Protein AF-A0AB37XTT0-F1 (afdb_monomer_lite)

Secondary structure (DSSP, 8-state):
-HHHHHHHHHHHHHTHHHHHHHHHHHHHHHHHHTTTHHHHHHTT--HHHHHHHHHHHHHHHHHHHHHHHHHHHHHHHT--TTHHHHHHHHHHHHHHHHHHHHHHHHH-SSHHHHHHHHHHHHHHHHHHHHH-HHHHTTTSTTSTTSHHHHHHHHHHTTS-SS--HHHHHHHHHHHHHHHHHHHHHHHHHHHHHHHHH-

Structure (mmCIF, N/CA/C/O backbone):
data_AF-A0AB37XTT0-F1
#
_entry.id   AF-A0AB37XTT0-F1
#
loop_
_atom_site.group_PDB
_atom_site.id
_atom_site.type_symbol
_atom_site.label_atom_id
_atom_site.label_alt_id
_atom_site.label_comp_id
_atom_site.label_asym_id
_atom_site.label_entity_id
_atom_site.label_seq_id
_atom_site.pdbx_PDB_ins_code
_atom_site.Cartn_x
_atom_site.Cartn_y
_atom_site.Cartn_z
_atom_site.occupancy
_atom_site.B_iso_or_equiv
_atom_site.auth_seq_id
_atom_site.auth_comp_id
_atom_site.auth_asym_id
_atom_site.auth_atom_id
_atom_site.pdbx_PDB_model_num
ATOM 1 N N . TYR A 1 1 ? 7.533 0.451 -24.823 1.00 79.88 1 TYR A N 1
ATOM 2 C CA . TYR A 1 1 ? 7.231 -0.488 -23.730 1.00 79.88 1 TYR A CA 1
ATOM 3 C C . TYR A 1 1 ? 7.756 0.021 -22.387 1.00 79.88 1 TYR A C 1
ATOM 5 O O . TYR A 1 1 ? 6.959 0.518 -21.601 1.00 79.88 1 TYR A O 1
ATOM 13 N N . SER A 1 2 ? 9.074 0.033 -22.152 1.00 82.94 2 SER A N 1
ATOM 14 C CA . SER A 1 2 ? 9.676 0.417 -20.860 1.00 82.94 2 SER A CA 1
ATOM 15 C C . SER A 1 2 ? 9.345 1.830 -20.374 1.00 82.94 2 SER A C 1
ATOM 17 O O . SER A 1 2 ? 8.886 1.992 -19.248 1.00 82.94 2 SER A O 1
ATOM 19 N N . GLN A 1 3 ? 9.490 2.851 -21.228 1.00 85.62 3 GLN A N 1
ATOM 20 C CA . GLN A 1 3 ? 9.177 4.242 -20.855 1.00 85.62 3 GLN A CA 1
ATOM 21 C C . GLN A 1 3 ? 7.699 4.446 -20.490 1.00 85.62 3 GLN A C 1
ATOM 23 O O . GLN A 1 3 ? 7.387 5.205 -19.577 1.00 85.62 3 GLN A O 1
ATOM 28 N N . PHE A 1 4 ? 6.790 3.741 -21.172 1.00 88.00 4 PHE A N 1
ATOM 29 C CA . PHE A 1 4 ? 5.358 3.805 -20.883 1.00 88.00 4 PHE A CA 1
ATOM 30 C C . PHE A 1 4 ? 5.050 3.240 -19.490 1.00 88.00 4 PHE A C 1
ATOM 32 O O . PHE A 1 4 ? 4.355 3.878 -18.698 1.00 88.00 4 PHE A O 1
ATOM 39 N N . PHE A 1 5 ? 5.601 2.066 -19.166 1.00 88.56 5 PHE A N 1
ATOM 40 C CA . PHE A 1 5 ? 5.420 1.460 -17.849 1.00 88.56 5 PHE A CA 1
ATOM 41 C C . PHE A 1 5 ? 6.097 2.252 -16.741 1.00 88.56 5 PHE A C 1
ATOM 43 O O . PHE A 1 5 ? 5.511 2.390 -15.672 1.00 88.56 5 PHE A O 1
ATOM 50 N N . PHE A 1 6 ? 7.275 2.818 -16.999 1.00 87.81 6 PHE A N 1
ATOM 51 C CA . PHE A 1 6 ? 7.942 3.675 -16.029 1.00 87.81 6 PHE A CA 1
ATOM 52 C C . PHE A 1 6 ? 7.116 4.929 -15.734 1.00 87.81 6 PHE A C 1
ATOM 54 O O . PHE A 1 6 ? 6.829 5.195 -14.575 1.00 87.81 6 PHE A O 1
ATOM 61 N N . SER A 1 7 ? 6.625 5.627 -16.764 1.00 89.38 7 SER A N 1
ATOM 62 C CA . SER A 1 7 ? 5.742 6.788 -16.587 1.00 89.38 7 SER A CA 1
ATOM 63 C C . SER A 1 7 ? 4.450 6.428 -15.844 1.00 89.38 7 SER A C 1
ATOM 65 O O . SER A 1 7 ? 4.049 7.131 -14.917 1.00 89.38 7 SER A O 1
ATOM 67 N N . SER A 1 8 ? 3.831 5.296 -16.189 1.00 90.06 8 SER A N 1
ATOM 68 C CA . SER A 1 8 ? 2.633 4.799 -15.499 1.00 90.06 8 SER A CA 1
ATOM 69 C C . SER A 1 8 ? 2.917 4.470 -14.031 1.00 90.06 8 SER A C 1
ATOM 71 O O . SER A 1 8 ? 2.105 4.770 -13.157 1.00 90.06 8 SER A O 1
ATOM 73 N N . TYR A 1 9 ? 4.083 3.888 -13.749 1.00 89.31 9 TYR A N 1
ATOM 74 C CA . TYR A 1 9 ? 4.540 3.592 -12.398 1.00 89.31 9 TYR A CA 1
ATOM 75 C C . TYR A 1 9 ? 4.780 4.875 -11.595 1.00 89.31 9 TYR A C 1
ATOM 77 O O . TYR A 1 9 ? 4.308 4.963 -10.467 1.00 89.31 9 TYR A O 1
ATOM 85 N N . THR A 1 10 ? 5.396 5.906 -12.183 1.00 90.00 10 THR A N 1
ATOM 86 C CA . THR A 1 10 ? 5.551 7.232 -11.558 1.00 90.00 10 THR A CA 1
ATOM 87 C C . THR A 1 10 ? 4.209 7.837 -11.163 1.00 90.00 10 THR A C 1
ATOM 89 O O . THR A 1 10 ? 4.043 8.313 -10.042 1.00 90.00 10 THR A O 1
ATOM 92 N N . VAL A 1 11 ? 3.225 7.804 -12.068 1.00 90.12 11 VAL A N 1
ATOM 93 C CA . VAL A 1 11 ? 1.880 8.322 -11.780 1.00 90.12 11 VAL A CA 1
ATOM 94 C C . VAL A 1 11 ? 1.232 7.520 -10.656 1.00 90.12 11 VAL A C 1
ATOM 96 O O . VAL A 1 11 ? 0.644 8.108 -9.747 1.00 90.12 11 VAL A O 1
ATOM 99 N N . ALA A 1 12 ? 1.369 6.193 -10.678 1.00 89.12 12 ALA A N 1
ATOM 100 C CA . ALA A 1 12 ? 0.824 5.331 -9.642 1.00 89.12 12 ALA A CA 1
ATOM 101 C C . ALA A 1 12 ? 1.459 5.580 -8.271 1.00 89.12 12 ALA A C 1
ATOM 103 O O . ALA A 1 12 ? 0.715 5.619 -7.299 1.00 89.12 12 ALA A O 1
ATOM 104 N N . THR A 1 13 ? 2.776 5.788 -8.178 1.00 89.38 13 THR A N 1
ATOM 105 C CA . THR A 1 13 ? 3.463 5.998 -6.893 1.00 89.38 13 THR A CA 1
ATOM 106 C C . THR A 1 13 ? 3.279 7.405 -6.328 1.00 89.38 13 THR A C 1
ATOM 108 O O . THR A 1 13 ? 3.177 7.557 -5.111 1.00 89.38 13 THR A O 1
ATOM 111 N N . GLN A 1 14 ? 3.197 8.426 -7.186 1.00 85.50 14 GLN A N 1
ATOM 112 C CA . GLN A 1 14 ? 3.086 9.824 -6.759 1.00 85.50 14 GLN A CA 1
ATOM 113 C C . GLN A 1 14 ? 1.629 10.270 -6.599 1.00 85.50 14 GLN A C 1
ATOM 115 O O . GLN A 1 14 ? 1.216 10.687 -5.521 1.00 85.50 14 GLN A O 1
ATOM 120 N N . LEU A 1 15 ? 0.828 10.179 -7.664 1.00 84.25 15 LEU A N 1
ATOM 121 C CA . LEU A 1 15 ? -0.557 10.668 -7.675 1.00 84.25 15 LEU A CA 1
ATOM 122 C C . LEU A 1 15 ? -1.567 9.587 -7.293 1.00 84.25 15 LEU A C 1
ATOM 124 O O . LEU A 1 15 ? -2.654 9.903 -6.800 1.00 84.25 15 LEU A O 1
ATOM 128 N N . GLY A 1 16 ? -1.215 8.315 -7.490 1.00 85.62 16 GLY A N 1
ATOM 129 C CA . GLY A 1 16 ? -2.090 7.192 -7.180 1.00 85.62 16 GLY A CA 1
ATOM 130 C C . GLY A 1 16 ? -2.527 7.188 -5.719 1.00 85.62 16 GLY A C 1
ATOM 131 O O . GLY A 1 16 ? -3.705 6.953 -5.460 1.00 85.62 16 GLY A O 1
ATOM 132 N N . PHE A 1 17 ? -1.650 7.551 -4.774 1.00 87.94 17 PHE A N 1
ATOM 133 C CA . PHE A 1 17 ? -2.023 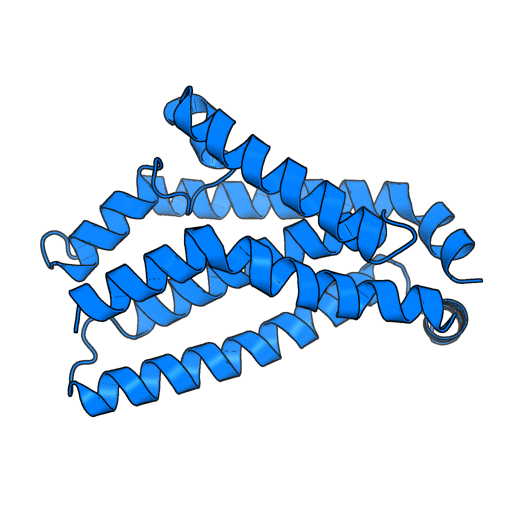7.629 -3.357 1.00 87.94 17 PHE A CA 1
ATOM 134 C C . PHE A 1 17 ? -3.259 8.515 -3.143 1.00 87.94 17 PHE A C 1
ATOM 136 O O . PHE A 1 17 ? -4.200 8.101 -2.470 1.00 87.94 17 PHE A O 1
ATOM 143 N N . LEU A 1 18 ? -3.302 9.706 -3.751 1.00 87.31 18 LEU A N 1
ATOM 144 C CA . LEU A 1 18 ? -4.421 10.639 -3.598 1.00 87.31 18 LEU A CA 1
ATOM 145 C C . LEU A 1 18 ? -5.722 10.065 -4.170 1.00 87.31 18 LEU A C 1
ATOM 147 O O . LEU A 1 18 ? -6.740 10.055 -3.477 1.00 87.31 18 LEU A O 1
ATOM 151 N N . LEU A 1 19 ? -5.688 9.537 -5.396 1.00 87.88 19 LEU A N 1
ATOM 152 C CA . LEU A 1 19 ? -6.875 8.982 -6.056 1.00 87.88 19 LEU A CA 1
ATOM 153 C C . LEU A 1 19 ? -7.418 7.754 -5.315 1.00 87.88 19 LEU A C 1
ATOM 155 O O . LEU A 1 19 ? -8.610 7.681 -5.011 1.00 87.88 19 LEU A O 1
ATOM 159 N N . PHE A 1 20 ? -6.540 6.813 -4.968 1.00 89.94 20 PHE A N 1
ATOM 160 C CA . PHE A 1 20 ? -6.932 5.607 -4.246 1.00 89.94 20 PHE A CA 1
ATOM 161 C C . PHE A 1 20 ? -7.350 5.912 -2.809 1.00 89.94 20 PHE A C 1
ATOM 163 O O . PHE A 1 20 ? -8.255 5.249 -2.301 1.00 89.94 20 PHE A O 1
ATOM 170 N N . SER A 1 21 ? -6.780 6.940 -2.167 1.00 90.50 21 SER A N 1
ATOM 171 C CA . SER A 1 21 ? -7.178 7.314 -0.809 1.00 90.50 21 SER A CA 1
ATOM 172 C C . SER A 1 21 ? -8.663 7.658 -0.711 1.00 90.50 21 SER A C 1
ATOM 174 O O . SER A 1 21 ? -9.318 7.248 0.246 1.00 90.50 21 SER A O 1
ATOM 176 N N . PHE A 1 22 ? -9.221 8.316 -1.733 1.00 91.00 22 PHE A N 1
ATOM 177 C CA . PHE A 1 22 ? -10.653 8.595 -1.815 1.00 91.00 22 PHE A CA 1
ATOM 178 C C . PHE A 1 22 ? -11.484 7.315 -1.837 1.00 91.00 22 PHE A C 1
ATOM 180 O O . PHE A 1 22 ? -12.388 7.148 -1.018 1.00 91.00 22 PHE A O 1
ATOM 187 N N . VAL A 1 23 ? -11.152 6.395 -2.744 1.00 91.69 23 VAL A N 1
ATOM 188 C CA . VAL A 1 23 ? -11.887 5.138 -2.929 1.00 91.69 23 VAL A CA 1
ATOM 189 C C . VAL A 1 23 ? -11.819 4.273 -1.669 1.00 91.69 23 VAL A C 1
ATOM 191 O O . VAL A 1 23 ? -12.851 3.804 -1.188 1.00 91.69 23 VAL A O 1
ATOM 194 N N . ILE A 1 24 ? -10.625 4.108 -1.095 1.00 93.19 24 ILE A N 1
ATOM 195 C CA . ILE A 1 24 ? -10.401 3.285 0.101 1.00 93.19 24 ILE A CA 1
ATOM 196 C C . ILE A 1 24 ? -11.138 3.880 1.307 1.00 93.19 24 ILE A C 1
ATOM 198 O O . ILE A 1 24 ? -11.865 3.163 2.001 1.00 93.19 24 ILE A O 1
ATOM 202 N N . ALA A 1 25 ? -11.003 5.191 1.534 1.00 93.06 25 ALA A N 1
ATOM 203 C CA . ALA A 1 25 ? -11.678 5.859 2.641 1.00 93.06 25 ALA A CA 1
ATOM 204 C C . ALA A 1 25 ? -13.198 5.800 2.493 1.00 93.06 25 ALA A C 1
ATOM 206 O O . ALA A 1 25 ? -13.903 5.510 3.458 1.00 93.06 25 ALA A O 1
ATOM 207 N N . TYR A 1 26 ? -13.718 6.008 1.284 1.00 91.31 26 TYR A N 1
ATOM 208 C CA . TYR A 1 26 ? -15.141 5.856 1.008 1.00 91.31 26 TYR A CA 1
ATOM 209 C C . TYR A 1 26 ? -15.631 4.438 1.327 1.00 91.31 26 TYR A C 1
ATOM 211 O O . TYR A 1 26 ? -16.632 4.281 2.026 1.00 91.31 26 TYR A O 1
ATOM 219 N N . PHE A 1 27 ? -14.912 3.408 0.874 1.00 91.00 27 PHE A N 1
ATOM 220 C CA . PHE A 1 27 ? -15.307 2.009 1.046 1.00 91.00 27 PHE A CA 1
ATOM 221 C C . PHE A 1 27 ? -15.429 1.587 2.516 1.00 91.00 27 PHE A C 1
ATOM 223 O O . PHE A 1 27 ? -16.338 0.836 2.871 1.00 91.00 27 PHE A O 1
ATOM 230 N N . ILE A 1 28 ? -14.547 2.089 3.384 1.00 89.25 28 ILE A N 1
ATOM 231 C CA . ILE A 1 28 ? -14.579 1.792 4.822 1.00 89.25 28 ILE A CA 1
ATOM 232 C C . ILE A 1 28 ? -15.559 2.716 5.545 1.00 89.25 28 ILE A C 1
ATOM 234 O O . ILE A 1 28 ? -16.420 2.245 6.288 1.00 89.25 28 ILE A O 1
ATOM 238 N N . ASN A 1 29 ? -15.466 4.032 5.337 1.00 88.88 29 ASN A N 1
ATOM 239 C CA . ASN A 1 29 ? -16.239 4.978 6.133 1.00 88.88 29 ASN A CA 1
ATOM 240 C C . ASN A 1 29 ? -17.731 5.022 5.770 1.00 88.88 29 ASN A C 1
ATOM 242 O O . ASN A 1 29 ? -18.541 5.420 6.610 1.00 88.88 29 ASN A O 1
ATOM 246 N N . LYS A 1 30 ? -18.128 4.572 4.573 1.00 86.88 30 LYS A N 1
ATOM 247 C CA . LYS A 1 30 ? -19.546 4.407 4.213 1.00 86.88 30 LYS A CA 1
ATOM 248 C C . LYS A 1 30 ? -20.274 3.436 5.149 1.00 86.88 30 LYS A C 1
ATOM 250 O O . LYS A 1 30 ? -21.443 3.650 5.454 1.00 86.88 30 LYS A O 1
ATOM 255 N N . GLU A 1 31 ? -19.581 2.421 5.666 1.00 84.44 31 GLU A N 1
ATOM 256 C CA . GLU A 1 31 ? -20.153 1.463 6.622 1.00 84.44 31 GLU A CA 1
ATOM 257 C C . GLU A 1 31 ? -20.495 2.120 7.970 1.00 84.44 31 GLU A C 1
ATOM 259 O O . GLU A 1 31 ? -21.498 1.755 8.586 1.00 84.44 31 GLU A O 1
ATOM 264 N N . TYR A 1 32 ? -19.715 3.125 8.401 1.00 81.06 32 TYR A N 1
ATOM 265 C CA . TYR A 1 32 ? -20.045 3.943 9.578 1.00 81.06 32 TYR A CA 1
ATOM 266 C C . TYR A 1 32 ? -21.309 4.768 9.330 1.00 81.06 32 TYR A C 1
ATOM 268 O O . TYR A 1 32 ? -22.219 4.762 10.153 1.00 81.06 32 TYR A O 1
ATOM 276 N N . SER A 1 33 ? -21.396 5.432 8.171 1.00 76.81 33 SER A N 1
ATOM 277 C CA . SER A 1 33 ? -22.558 6.259 7.814 1.00 76.81 33 SER A CA 1
ATOM 278 C C . SER A 1 33 ? -23.859 5.455 7.765 1.00 76.81 33 SER A C 1
ATOM 280 O O . SER A 1 33 ? -24.911 5.968 8.133 1.00 76.81 33 SER A O 1
ATOM 282 N N . ASN A 1 34 ? -23.784 4.197 7.330 1.00 82.19 34 ASN A N 1
ATOM 283 C CA . ASN A 1 34 ? -24.936 3.304 7.225 1.00 82.19 34 ASN A CA 1
ATOM 284 C C . ASN A 1 34 ? -25.241 2.536 8.524 1.00 82.19 34 ASN A C 1
ATOM 286 O O . ASN A 1 34 ? -26.202 1.775 8.555 1.00 82.19 34 ASN A O 1
ATOM 290 N N . LYS A 1 35 ? -24.436 2.706 9.586 1.00 79.81 35 LYS A N 1
ATOM 291 C CA . LYS A 1 35 ? -24.538 1.956 10.855 1.00 79.81 35 LYS A CA 1
ATOM 292 C C . LYS A 1 35 ? -24.475 0.429 10.694 1.00 79.81 35 LYS A C 1
ATOM 294 O O . LYS A 1 35 ? -24.975 -0.331 11.522 1.00 79.81 35 LYS A O 1
ATOM 299 N N . ASN A 1 36 ? -23.790 -0.042 9.654 1.00 82.31 36 ASN A N 1
ATOM 300 C CA . ASN A 1 36 ? -23.694 -1.468 9.333 1.00 82.31 36 ASN A CA 1
ATOM 301 C C . ASN A 1 36 ? -22.791 -2.248 10.304 1.00 82.31 36 ASN A C 1
ATOM 303 O O . ASN A 1 36 ? -22.777 -3.475 10.307 1.00 82.31 36 ASN A O 1
ATOM 307 N N . ILE A 1 37 ? -22.033 -1.567 11.161 1.00 81.56 37 ILE A N 1
ATOM 308 C CA . ILE A 1 37 ? -21.110 -2.207 12.113 1.00 81.56 37 ILE A CA 1
ATOM 309 C C . ILE A 1 37 ? -21.837 -3.021 13.170 1.00 81.56 37 ILE A C 1
ATOM 311 O O . ILE A 1 37 ? -21.320 -4.056 13.593 1.00 81.56 37 ILE A O 1
ATOM 315 N N . LEU A 1 38 ? -23.051 -2.615 13.548 1.00 79.62 38 LEU A N 1
ATOM 316 C CA . LEU A 1 38 ? -23.893 -3.438 14.407 1.00 79.62 38 LEU A CA 1
ATOM 317 C C . LEU A 1 38 ? -24.177 -4.796 13.748 1.00 79.62 38 LEU A C 1
ATOM 319 O O . LEU A 1 38 ? -24.062 -5.825 14.407 1.00 79.62 38 LEU A O 1
ATOM 323 N N . PHE A 1 39 ? -24.461 -4.807 12.444 1.00 82.88 39 PHE A N 1
ATOM 324 C CA . PHE A 1 39 ? -24.714 -6.031 11.686 1.00 82.88 39 PHE A CA 1
ATOM 325 C C . PHE A 1 39 ? -23.474 -6.932 11.610 1.00 82.88 39 PHE A C 1
ATOM 327 O O . PHE A 1 39 ? -23.563 -8.117 11.927 1.00 82.88 39 PHE A O 1
ATOM 334 N N . TYR A 1 40 ? -22.298 -6.375 11.297 1.00 84.31 40 TYR A N 1
ATOM 335 C CA . TYR A 1 40 ? -21.045 -7.143 11.308 1.00 84.31 40 TYR A CA 1
ATOM 336 C C . TYR A 1 40 ? -20.771 -7.759 12.689 1.00 84.31 40 TYR A C 1
ATOM 338 O O . TYR A 1 40 ? -20.423 -8.934 12.791 1.00 84.31 40 TYR A O 1
ATOM 346 N N . LYS A 1 41 ? -21.020 -7.011 13.771 1.00 83.00 41 LYS A N 1
ATOM 347 C CA . LYS A 1 41 ? -20.876 -7.531 15.136 1.00 83.00 41 LYS A CA 1
ATOM 348 C C . LYS A 1 41 ? -21.852 -8.672 15.440 1.00 83.00 41 LYS A C 1
ATOM 350 O O . LYS A 1 41 ? -21.458 -9.628 16.102 1.00 83.00 41 LYS A O 1
ATOM 355 N N . LEU A 1 42 ? -23.099 -8.588 14.971 1.00 84.12 42 LEU A N 1
ATOM 356 C CA . LEU A 1 42 ? -24.105 -9.643 15.156 1.00 84.12 42 LEU A CA 1
ATOM 357 C C . LEU A 1 42 ? -23.736 -10.940 14.422 1.00 84.12 42 LEU A C 1
ATOM 359 O O . LEU A 1 42 ? -24.035 -12.020 14.919 1.00 84.12 42 LEU A O 1
ATOM 363 N N . ILE A 1 43 ? -23.028 -10.842 13.293 1.00 87.56 43 ILE A N 1
ATOM 364 C CA . ILE A 1 43 ? -22.474 -11.993 12.555 1.00 87.56 43 ILE A CA 1
ATOM 365 C C . ILE A 1 43 ? -21.216 -12.570 13.241 1.00 87.56 43 ILE A C 1
ATOM 367 O O . ILE A 1 43 ? -20.716 -13.625 12.858 1.00 87.56 43 ILE A O 1
ATOM 371 N N . GLY A 1 44 ? -20.716 -11.919 14.295 1.00 84.69 44 GLY A N 1
ATOM 372 C CA . GLY A 1 44 ? -19.532 -12.347 15.040 1.00 84.69 44 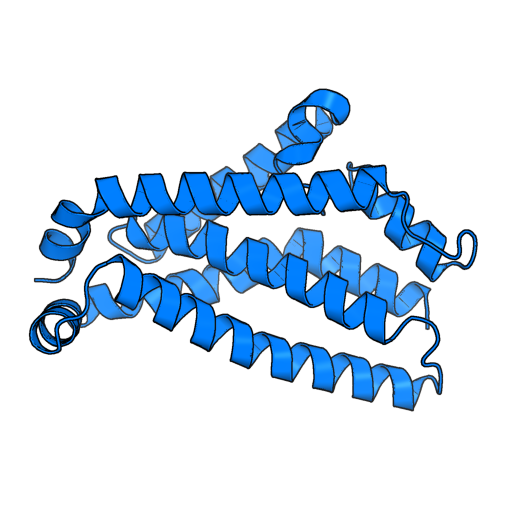GLY A CA 1
ATOM 373 C C . GLY A 1 44 ? -18.222 -11.766 14.510 1.00 84.69 44 GLY A C 1
ATOM 374 O O . GLY A 1 44 ? -17.152 -12.180 14.959 1.00 84.69 44 GLY A O 1
ATOM 375 N N . ASP A 1 45 ? -18.272 -10.794 13.591 1.00 88.44 45 ASP A N 1
ATOM 376 C CA . ASP A 1 45 ? -17.066 -10.110 13.140 1.00 88.44 45 ASP A CA 1
ATOM 377 C C . ASP A 1 45 ? -16.514 -9.180 14.228 1.00 88.44 45 ASP A C 1
ATOM 379 O O . ASP A 1 45 ? -17.227 -8.412 14.883 1.00 88.44 45 ASP A O 1
ATOM 383 N N . ASN A 1 46 ? -15.196 -9.235 14.401 1.00 88.25 46 ASN A N 1
ATOM 384 C CA . ASN A 1 46 ? -14.445 -8.299 15.220 1.00 88.25 46 ASN A CA 1
ATOM 385 C C . ASN A 1 46 ? -13.771 -7.249 14.321 1.00 88.25 46 ASN A C 1
ATOM 387 O O . ASN A 1 46 ? -13.794 -7.339 13.096 1.00 88.25 46 ASN A O 1
ATOM 391 N N . ILE A 1 47 ? -13.135 -6.247 14.931 1.00 90.00 47 ILE A N 1
ATOM 392 C CA . ILE A 1 47 ? -12.486 -5.167 14.176 1.00 90.00 47 ILE A CA 1
ATOM 393 C C . ILE A 1 47 ? -11.424 -5.682 13.182 1.00 90.00 47 ILE A C 1
ATOM 395 O O . ILE A 1 47 ? -11.254 -5.100 12.114 1.00 90.00 47 ILE A O 1
ATOM 399 N N . PHE A 1 48 ? -10.735 -6.783 13.511 1.00 91.44 48 PHE A N 1
ATOM 400 C CA . PHE A 1 48 ? -9.708 -7.382 12.658 1.00 91.44 48 PHE A CA 1
ATOM 401 C C . PHE A 1 48 ? -10.327 -8.115 11.478 1.00 91.44 48 PHE A C 1
ATOM 403 O O . PHE A 1 48 ? -9.896 -7.903 10.349 1.00 91.44 48 PHE A O 1
ATOM 410 N N . THR A 1 49 ? -11.340 -8.952 11.716 1.00 91.75 49 THR A N 1
ATOM 411 C CA . THR A 1 49 ? -12.004 -9.689 10.638 1.00 91.75 49 THR A CA 1
ATOM 412 C C . THR A 1 49 ? -12.712 -8.725 9.699 1.00 91.75 49 THR A C 1
ATOM 414 O O . THR A 1 49 ? -12.559 -8.858 8.489 1.00 91.75 49 THR A O 1
ATOM 417 N N . PHE A 1 50 ? -13.381 -7.698 10.229 1.00 92.06 50 PHE A N 1
ATOM 418 C CA . PHE A 1 50 ? -13.952 -6.616 9.430 1.00 92.06 50 PHE A CA 1
ATOM 419 C C . PHE A 1 50 ? -12.887 -5.935 8.559 1.00 92.06 50 PHE A C 1
ATOM 421 O O . PHE A 1 50 ? -13.037 -5.873 7.339 1.00 92.06 50 PHE A O 1
ATOM 428 N N . PHE A 1 51 ? -11.794 -5.464 9.168 1.00 93.81 51 PHE A N 1
ATOM 429 C CA . PHE A 1 51 ? -10.747 -4.741 8.452 1.00 93.81 51 PHE A CA 1
ATOM 430 C C . PHE A 1 51 ? -10.096 -5.598 7.361 1.00 93.81 51 PHE A C 1
ATOM 432 O O . PHE A 1 51 ? -10.070 -5.199 6.200 1.00 93.81 51 PHE A O 1
ATOM 439 N N . TYR A 1 52 ? -9.621 -6.799 7.696 1.00 94.50 52 TYR A N 1
ATOM 440 C CA . TYR A 1 52 ? -8.907 -7.639 6.736 1.00 94.50 52 TYR A CA 1
ATOM 441 C C . TYR A 1 52 ? -9.813 -8.219 5.646 1.00 94.50 52 TYR A C 1
ATOM 443 O O . TYR A 1 52 ? -9.351 -8.366 4.518 1.00 94.50 52 TYR A O 1
ATOM 451 N N . LYS A 1 53 ? -11.106 -8.464 5.913 1.00 93.88 53 LYS A N 1
ATOM 452 C CA . LYS A 1 53 ? -12.075 -8.785 4.848 1.00 93.88 53 LYS A CA 1
ATOM 453 C C . LYS A 1 53 ? -12.195 -7.630 3.854 1.00 93.88 53 LYS A C 1
ATOM 455 O O . LYS A 1 53 ? -12.162 -7.859 2.650 1.00 93.88 53 LYS A O 1
ATOM 460 N N . LYS A 1 54 ? -12.295 -6.389 4.343 1.00 93.25 54 LYS A N 1
ATOM 461 C CA . LYS A 1 54 ? -12.389 -5.195 3.489 1.00 93.25 54 LYS A CA 1
ATOM 462 C C . LYS A 1 54 ? -11.111 -4.967 2.681 1.00 93.25 54 LYS A C 1
ATOM 464 O O . LYS A 1 54 ? -11.200 -4.725 1.481 1.00 93.25 54 LYS A O 1
ATOM 469 N N . VAL A 1 55 ? -9.945 -5.107 3.314 1.00 94.69 55 VAL A N 1
ATOM 470 C CA . VAL A 1 55 ? -8.639 -5.052 2.636 1.00 94.69 55 VAL A CA 1
ATOM 471 C C . VAL A 1 55 ? -8.544 -6.118 1.549 1.00 94.69 55 VAL A C 1
ATOM 473 O O . VAL A 1 55 ? -8.157 -5.795 0.432 1.00 94.69 55 VAL A O 1
ATOM 476 N N . ALA A 1 56 ? -8.928 -7.363 1.846 1.00 95.06 56 ALA A N 1
ATOM 477 C CA . ALA A 1 56 ? -8.870 -8.456 0.883 1.00 95.06 56 ALA A CA 1
ATOM 478 C C . ALA A 1 56 ? -9.765 -8.192 -0.334 1.00 95.06 56 ALA A C 1
ATOM 480 O O . ALA A 1 56 ? -9.288 -8.311 -1.457 1.00 95.06 56 ALA A O 1
ATOM 481 N N . VAL A 1 57 ? -11.024 -7.783 -0.129 1.00 95.81 57 VAL A N 1
ATOM 482 C CA . VAL A 1 57 ? -11.952 -7.466 -1.231 1.00 95.81 57 VAL A CA 1
ATOM 483 C C . VAL A 1 57 ? -11.377 -6.375 -2.136 1.00 95.81 57 VAL A C 1
ATOM 485 O O . VAL A 1 57 ? -11.238 -6.602 -3.335 1.00 95.81 57 VAL A O 1
ATOM 488 N N . LEU A 1 58 ? -10.956 -5.241 -1.563 1.00 95.50 58 LEU A N 1
ATOM 489 C CA . LEU A 1 58 ? -10.367 -4.144 -2.338 1.00 95.50 58 LEU A CA 1
ATOM 490 C C . LEU A 1 58 ? -9.096 -4.571 -3.078 1.00 95.50 58 LEU A C 1
ATOM 492 O O . LEU A 1 58 ? -8.889 -4.195 -4.231 1.00 95.50 58 LEU A O 1
ATOM 496 N N . PHE A 1 59 ? -8.238 -5.354 -2.422 1.00 96.31 59 PHE A N 1
ATOM 497 C CA . PHE A 1 59 ? -6.993 -5.818 -3.017 1.00 96.31 59 PHE A CA 1
ATOM 498 C C . PHE A 1 59 ? -7.245 -6.771 -4.187 1.00 96.31 59 PHE A C 1
ATOM 500 O O . PHE A 1 59 ? -6.626 -6.602 -5.233 1.00 96.31 59 PHE A O 1
ATOM 507 N N . PHE A 1 60 ? -8.171 -7.725 -4.052 1.00 96.62 60 PHE A N 1
ATOM 508 C CA . PHE A 1 60 ? -8.517 -8.647 -5.135 1.00 96.62 60 PHE A CA 1
AT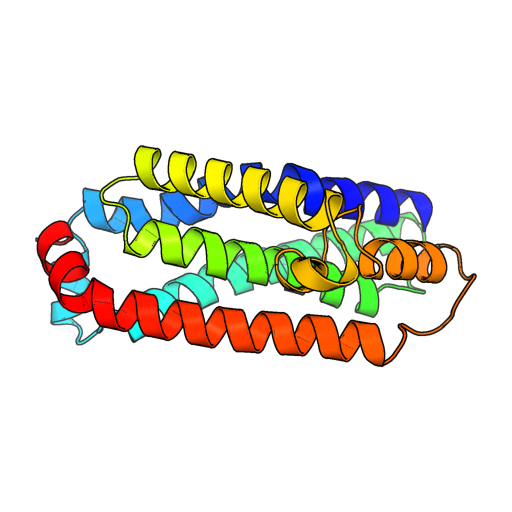OM 509 C C . PHE A 1 60 ? -9.120 -7.923 -6.339 1.00 96.62 60 PHE A C 1
ATOM 511 O O . PHE A 1 60 ? -8.710 -8.197 -7.466 1.00 96.62 60 PHE A O 1
ATOM 518 N N . GLU A 1 61 ? -10.032 -6.971 -6.122 1.00 95.19 61 GLU A N 1
ATOM 519 C CA . GLU A 1 61 ? -10.586 -6.150 -7.205 1.00 95.19 61 GLU A CA 1
ATOM 520 C C . GLU A 1 61 ? -9.477 -5.396 -7.948 1.00 95.19 61 GLU A C 1
ATOM 522 O O . GLU A 1 61 ? -9.371 -5.482 -9.173 1.00 95.19 61 GLU A O 1
ATOM 527 N N . CYS A 1 62 ? -8.588 -4.723 -7.212 1.00 95.25 62 CYS A N 1
ATOM 528 C CA . CYS A 1 62 ? -7.468 -4.003 -7.812 1.00 95.25 62 CYS A CA 1
ATOM 529 C C . CYS A 1 62 ? -6.495 -4.937 -8.541 1.00 95.25 62 CYS A C 1
ATOM 531 O O . CYS A 1 62 ? -6.017 -4.598 -9.620 1.00 95.25 62 CYS A O 1
ATOM 533 N N . LEU A 1 63 ? -6.214 -6.118 -7.987 1.00 96.00 63 LEU A N 1
ATOM 534 C CA . LEU A 1 63 ? -5.313 -7.105 -8.580 1.00 96.00 63 LEU A CA 1
ATOM 535 C C . LEU A 1 63 ? -5.835 -7.579 -9.939 1.00 96.00 63 LEU A C 1
ATOM 537 O O . LEU A 1 63 ? -5.063 -7.638 -10.895 1.00 96.00 63 LEU A O 1
ATOM 541 N N . VAL A 1 64 ? -7.138 -7.849 -10.056 1.00 96.62 64 VAL A N 1
ATOM 542 C CA . VAL A 1 64 ? -7.762 -8.211 -11.337 1.00 96.62 64 VAL A CA 1
ATOM 543 C C . VAL A 1 64 ? -7.564 -7.095 -12.365 1.00 96.62 64 VAL A C 1
ATOM 545 O O . VAL A 1 64 ? -7.112 -7.368 -13.478 1.00 96.62 64 VAL A O 1
ATOM 548 N N . PHE A 1 65 ? -7.817 -5.835 -11.997 1.00 95.06 65 PHE A N 1
ATOM 549 C CA . PHE A 1 65 ? -7.615 -4.703 -12.908 1.00 95.06 65 PHE A CA 1
ATOM 550 C C . PHE A 1 65 ? -6.147 -4.483 -13.288 1.00 95.06 65 PHE A C 1
ATOM 552 O O . PHE A 1 65 ? -5.870 -4.162 -14.445 1.00 95.06 65 PHE A O 1
ATOM 559 N N . ILE A 1 66 ? -5.207 -4.683 -12.361 1.00 95.62 66 ILE A N 1
ATOM 560 C CA . ILE A 1 66 ? -3.764 -4.605 -12.633 1.00 95.62 66 ILE A CA 1
ATOM 561 C C . ILE A 1 66 ? -3.369 -5.662 -13.666 1.00 95.62 66 ILE A C 1
ATOM 563 O O . ILE A 1 66 ? -2.752 -5.319 -14.674 1.00 95.62 66 ILE A O 1
ATOM 567 N N . ILE A 1 67 ? -3.761 -6.924 -13.457 1.00 96.19 67 ILE A N 1
ATOM 568 C CA . ILE A 1 67 ? -3.447 -8.015 -14.388 1.00 96.19 67 ILE A CA 1
ATOM 569 C C . ILE A 1 67 ? -4.036 -7.721 -15.765 1.00 96.19 67 ILE A C 1
ATOM 571 O O . ILE A 1 67 ? -3.310 -7.782 -16.756 1.00 96.19 67 ILE A O 1
ATOM 575 N N . LEU A 1 68 ? -5.319 -7.356 -15.843 1.00 96.56 68 LEU A N 1
ATOM 576 C CA . LEU A 1 68 ? -5.978 -7.057 -17.116 1.00 96.56 68 LEU A CA 1
ATOM 577 C C . LEU A 1 68 ? -5.292 -5.902 -17.852 1.00 96.56 68 LEU A C 1
ATOM 579 O O . LEU A 1 68 ? -4.979 -6.032 -19.033 1.00 96.56 68 LEU A O 1
ATOM 583 N N . SER A 1 69 ? -5.007 -4.801 -17.154 1.00 93.94 69 SER A N 1
ATOM 584 C CA . SER A 1 69 ? -4.400 -3.611 -17.760 1.00 93.94 69 SER A CA 1
ATOM 585 C C . SER A 1 69 ? -3.000 -3.907 -18.295 1.00 93.94 69 SER A C 1
ATOM 587 O O . SER A 1 69 ? -2.706 -3.595 -19.448 1.00 93.94 69 SER A O 1
ATOM 589 N N . ILE A 1 70 ? -2.153 -4.563 -17.494 1.00 94.88 70 ILE A N 1
ATOM 590 C CA . ILE A 1 70 ? -0.795 -4.936 -17.912 1.00 94.88 70 ILE A CA 1
ATOM 591 C C . ILE A 1 70 ? -0.859 -5.927 -19.079 1.00 94.88 70 ILE A C 1
ATOM 593 O O . ILE A 1 70 ? -0.129 -5.750 -20.048 1.00 94.88 70 ILE A O 1
ATOM 597 N N . THR A 1 71 ? -1.771 -6.906 -19.048 1.00 94.81 71 THR A N 1
ATOM 598 C CA . THR A 1 71 ? -1.960 -7.866 -20.153 1.00 94.81 71 THR A CA 1
ATOM 599 C C . THR A 1 71 ? -2.311 -7.154 -21.455 1.00 94.81 71 THR A C 1
ATOM 601 O O . THR A 1 71 ? -1.686 -7.413 -22.481 1.00 94.81 71 THR A O 1
ATOM 604 N N . ILE A 1 72 ? -3.274 -6.228 -21.423 1.00 94.94 72 ILE A N 1
ATOM 605 C CA . ILE A 1 72 ? -3.698 -5.463 -22.604 1.00 94.94 72 ILE A CA 1
ATOM 606 C C . ILE A 1 72 ? -2.523 -4.661 -23.172 1.00 94.94 72 ILE A C 1
ATOM 608 O O . ILE A 1 72 ? -2.263 -4.715 -24.373 1.00 94.94 72 ILE A O 1
ATOM 612 N N . ILE A 1 73 ? -1.779 -3.956 -22.318 1.00 93.44 73 ILE A N 1
ATOM 613 C CA . ILE A 1 73 ? -0.630 -3.148 -22.744 1.00 93.44 73 ILE A CA 1
ATOM 614 C C . ILE A 1 73 ? 0.480 -4.041 -23.320 1.00 93.44 73 ILE A C 1
ATOM 616 O O . ILE A 1 73 ? 1.022 -3.732 -24.381 1.00 93.44 73 ILE A O 1
ATOM 620 N N . SER A 1 74 ? 0.797 -5.166 -22.676 1.00 93.00 74 SER A N 1
ATOM 621 C CA . SER A 1 74 ? 1.797 -6.119 -23.174 1.00 93.00 74 SER A CA 1
ATOM 622 C C . SER A 1 74 ? 1.421 -6.722 -24.525 1.00 93.00 74 SER A C 1
ATOM 624 O O . SER A 1 74 ? 2.292 -6.871 -25.378 1.00 93.00 74 SER A O 1
ATOM 626 N N . ILE A 1 75 ? 0.133 -6.978 -24.776 1.00 94.56 75 ILE A N 1
ATOM 627 C CA . ILE A 1 75 ? -0.352 -7.411 -26.095 1.00 94.56 75 ILE A CA 1
ATOM 628 C C . ILE A 1 75 ? -0.161 -6.301 -27.140 1.00 94.56 75 ILE A C 1
ATOM 630 O O . ILE A 1 75 ? 0.389 -6.568 -28.206 1.00 94.56 75 ILE A O 1
ATOM 634 N N . ILE A 1 76 ? -0.559 -5.057 -26.837 1.00 94.50 76 ILE A N 1
ATOM 635 C CA . ILE A 1 76 ? -0.449 -3.913 -27.766 1.00 94.50 76 ILE A CA 1
ATOM 636 C C . ILE A 1 76 ? 1.001 -3.689 -28.210 1.00 94.50 76 ILE A C 1
ATOM 638 O O . ILE A 1 76 ? 1.259 -3.446 -29.387 1.00 94.50 76 ILE A O 1
ATOM 642 N N . TYR A 1 77 ? 1.949 -3.775 -27.277 1.00 91.81 77 TYR A N 1
ATOM 643 C CA . TYR A 1 77 ? 3.371 -3.583 -27.564 1.00 91.81 77 TYR A CA 1
ATOM 644 C C . TYR A 1 77 ? 4.102 -4.870 -27.970 1.00 91.81 77 TYR A C 1
ATOM 646 O O . TYR A 1 77 ? 5.274 -4.792 -28.327 1.00 91.81 77 TYR A O 1
ATOM 654 N N . SER A 1 78 ? 3.430 -6.028 -27.930 1.00 91.69 78 SER A N 1
ATOM 655 C CA . SER A 1 78 ? 4.013 -7.352 -28.196 1.00 91.69 78 SER A CA 1
ATOM 656 C C . SER A 1 78 ? 5.278 -7.649 -27.373 1.00 91.69 78 SER A C 1
ATOM 658 O O . SER A 1 78 ? 6.206 -8.296 -27.854 1.00 91.69 78 SER A O 1
ATOM 660 N N . ASP A 1 79 ? 5.321 -7.179 -26.125 1.00 89.25 79 ASP A N 1
ATOM 661 C CA . ASP A 1 79 ? 6.466 -7.322 -25.221 1.00 89.25 79 ASP A CA 1
ATOM 662 C C . ASP A 1 79 ? 5.979 -7.753 -23.827 1.00 89.25 79 ASP A C 1
ATOM 664 O O . ASP A 1 79 ? 5.043 -7.181 -23.267 1.00 89.25 79 ASP A O 1
ATOM 668 N N . PHE A 1 80 ? 6.608 -8.797 -23.282 1.00 90.06 80 PHE A N 1
ATOM 669 C CA . PHE A 1 80 ? 6.300 -9.400 -21.979 1.00 90.06 80 PHE A CA 1
ATOM 670 C C . PHE A 1 80 ? 7.524 -9.476 -21.054 1.00 90.06 80 PHE A C 1
ATOM 672 O O . PHE A 1 80 ? 7.445 -10.070 -19.979 1.00 90.06 80 PHE A O 1
ATOM 679 N N . SER A 1 81 ? 8.645 -8.861 -21.440 1.00 86.56 81 SER A N 1
ATOM 680 C CA . SER A 1 81 ? 9.942 -8.925 -20.745 1.00 86.56 81 SER A CA 1
ATOM 681 C C . SER A 1 81 ? 9.850 -8.684 -19.233 1.00 86.56 81 SER A C 1
ATOM 683 O O . SER A 1 81 ? 10.409 -9.443 -18.447 1.00 86.56 81 SER A O 1
ATOM 685 N N . HIS A 1 82 ? 9.076 -7.676 -18.825 1.00 87.44 82 HIS A N 1
ATOM 686 C CA . HIS A 1 82 ? 8.923 -7.254 -17.424 1.00 87.44 82 HIS A CA 1
ATOM 687 C C . HIS A 1 82 ? 7.547 -7.569 -16.817 1.00 87.44 82 HIS A C 1
ATOM 689 O O . HIS A 1 82 ? 7.187 -7.025 -15.775 1.00 87.44 82 HIS A O 1
ATOM 695 N N . TYR A 1 83 ? 6.756 -8.435 -17.456 1.00 90.88 83 TYR A N 1
ATOM 696 C CA . TYR A 1 83 ? 5.335 -8.639 -17.140 1.00 90.88 83 TYR A CA 1
ATOM 697 C C . TYR A 1 83 ? 5.070 -8.994 -15.665 1.00 90.88 83 TYR A C 1
ATOM 699 O O . TYR A 1 83 ? 4.302 -8.315 -14.982 1.00 90.88 83 TYR A O 1
ATOM 707 N N . LEU A 1 84 ? 5.750 -10.021 -15.140 1.00 91.38 84 LEU A N 1
ATOM 708 C CA . LEU A 1 84 ? 5.569 -10.463 -13.751 1.00 91.38 84 LEU A CA 1
ATOM 709 C C . LEU A 1 84 ? 6.052 -9.421 -12.737 1.00 91.38 84 LEU A C 1
ATOM 711 O O . LEU A 1 84 ? 5.398 -9.194 -11.720 1.00 91.38 84 LEU A O 1
ATOM 715 N N . LEU A 1 85 ? 7.178 -8.767 -13.028 1.00 91.00 85 LEU A N 1
ATOM 716 C CA . LEU A 1 85 ? 7.742 -7.729 -12.171 1.00 91.00 85 LEU A CA 1
ATOM 717 C C . LEU A 1 85 ? 6.787 -6.539 -12.046 1.00 91.00 85 LEU A C 1
ATOM 719 O O . LEU A 1 85 ? 6.572 -6.045 -10.941 1.00 91.00 85 LEU A O 1
ATOM 723 N N . LEU A 1 86 ? 6.164 -6.122 -13.149 1.00 92.31 86 LEU A N 1
ATOM 724 C CA . LEU A 1 86 ? 5.184 -5.039 -13.154 1.00 92.31 86 LEU A CA 1
ATOM 725 C C . LEU A 1 86 ? 3.945 -5.404 -12.329 1.00 92.31 86 LEU A C 1
ATOM 727 O O . LEU A 1 86 ? 3.537 -4.609 -11.485 1.00 92.31 86 LEU A O 1
ATOM 731 N N . ILE A 1 87 ? 3.391 -6.612 -12.490 1.00 94.81 87 ILE A N 1
ATOM 732 C CA . ILE A 1 87 ? 2.251 -7.069 -11.673 1.00 94.81 87 ILE A CA 1
ATOM 733 C C . ILE A 1 87 ? 2.594 -6.990 -10.183 1.00 94.81 87 ILE A C 1
ATOM 735 O O . ILE A 1 87 ? 1.820 -6.435 -9.402 1.00 94.81 87 ILE A O 1
ATOM 739 N N . ILE A 1 88 ? 3.768 -7.494 -9.793 1.00 93.25 88 ILE A N 1
ATOM 740 C CA . ILE A 1 88 ? 4.218 -7.471 -8.399 1.00 93.25 88 ILE A CA 1
ATOM 741 C C . ILE A 1 88 ? 4.362 -6.025 -7.911 1.00 93.25 88 ILE A C 1
ATOM 743 O O . ILE A 1 88 ? 3.765 -5.673 -6.897 1.00 93.25 88 ILE A O 1
ATOM 747 N N . LEU A 1 89 ? 5.076 -5.161 -8.636 1.00 92.62 89 LEU A N 1
ATOM 748 C CA . LEU A 1 89 ? 5.306 -3.773 -8.224 1.00 92.62 89 LEU A CA 1
ATOM 749 C C . LEU A 1 89 ? 4.005 -2.982 -8.055 1.00 92.62 89 LEU A C 1
ATOM 751 O O . LEU A 1 89 ? 3.789 -2.392 -6.997 1.00 92.62 89 LEU A O 1
ATOM 755 N N . PHE A 1 90 ? 3.115 -3.007 -9.051 1.00 94.06 90 PHE A N 1
ATOM 756 C CA . PHE A 1 90 ? 1.827 -2.315 -8.955 1.00 94.06 90 PHE A CA 1
ATOM 757 C C . PHE A 1 90 ? 0.963 -2.886 -7.825 1.00 94.06 90 PHE A C 1
ATOM 759 O O . PHE A 1 90 ? 0.334 -2.121 -7.094 1.00 94.06 90 PHE A O 1
ATOM 766 N N . SER A 1 91 ? 0.968 -4.208 -7.620 1.00 95.44 91 SER A N 1
ATOM 767 C CA . SER A 1 91 ? 0.216 -4.821 -6.520 1.00 95.44 91 SER A CA 1
ATOM 768 C C . SER A 1 91 ? 0.726 -4.377 -5.146 1.00 95.44 91 SER A C 1
ATOM 770 O O . SER A 1 91 ? -0.080 -4.078 -4.267 1.00 95.44 91 SER A O 1
ATOM 772 N N . LEU A 1 92 ? 2.045 -4.255 -4.963 1.00 94.94 92 LEU A N 1
ATOM 773 C CA . LEU A 1 92 ? 2.635 -3.808 -3.703 1.00 94.94 92 LEU A CA 1
ATOM 774 C C . LEU A 1 92 ? 2.312 -2.335 -3.421 1.00 94.94 92 LEU A C 1
ATOM 776 O O . LEU A 1 92 ? 1.923 -2.006 -2.301 1.00 94.94 92 LEU A O 1
ATOM 780 N N . VAL A 1 93 ? 2.393 -1.463 -4.430 1.00 94.38 93 VAL A N 1
ATOM 781 C CA . VAL A 1 93 ? 2.013 -0.045 -4.292 1.00 94.38 93 VAL A CA 1
ATOM 782 C C . VAL A 1 93 ? 0.555 0.081 -3.838 1.00 94.38 93 VAL A C 1
ATOM 784 O O . VAL A 1 93 ? 0.260 0.775 -2.864 1.00 94.38 93 VAL A O 1
ATOM 787 N N . ILE A 1 94 ? -0.362 -0.650 -4.477 1.00 95.00 94 ILE A N 1
ATOM 788 C CA . ILE A 1 94 ? -1.780 -0.627 -4.098 1.00 95.00 94 ILE A CA 1
ATOM 789 C C . ILE A 1 94 ? -2.015 -1.237 -2.712 1.00 95.00 94 ILE A C 1
ATOM 791 O O . ILE A 1 94 ? -2.784 -0.682 -1.925 1.00 95.00 94 ILE A O 1
ATOM 795 N N . LEU A 1 95 ? -1.338 -2.335 -2.369 1.00 95.75 95 LEU A N 1
ATOM 796 C CA . LEU A 1 95 ? -1.447 -2.943 -1.043 1.00 95.75 95 LEU A CA 1
ATOM 797 C C . LEU A 1 95 ? -1.026 -1.963 0.057 1.00 95.75 95 LEU A C 1
ATOM 799 O O . LEU A 1 95 ? -1.718 -1.850 1.071 1.00 95.75 95 LEU A O 1
ATOM 803 N N . GLN A 1 96 ? 0.065 -1.218 -0.151 1.00 94.94 96 GLN A N 1
ATOM 804 C CA . GLN A 1 96 ? 0.472 -0.152 0.764 1.00 94.94 96 GLN A CA 1
ATOM 805 C C . GLN A 1 96 ? -0.654 0.867 0.946 1.00 94.94 96 GLN A C 1
ATOM 807 O O . GLN A 1 96 ? -0.984 1.208 2.082 1.00 94.94 96 GLN A O 1
ATOM 812 N N . TYR A 1 97 ? -1.247 1.355 -0.144 1.00 94.81 97 TYR A N 1
ATOM 813 C CA . TYR A 1 97 ? -2.298 2.372 -0.071 1.00 94.81 97 TYR A CA 1
ATOM 814 C C . TYR A 1 97 ? -3.512 1.868 0.700 1.00 94.81 97 TYR A C 1
ATOM 816 O O . TYR A 1 97 ? -3.989 2.558 1.601 1.00 94.81 97 TYR A O 1
ATOM 824 N N . ILE A 1 98 ? -3.962 0.645 0.413 1.00 96.31 98 ILE A N 1
ATOM 825 C CA . ILE A 1 98 ? -5.095 0.014 1.099 1.00 96.31 98 ILE A CA 1
ATOM 826 C C . ILE A 1 98 ? -4.819 -0.118 2.602 1.00 96.31 98 ILE A C 1
ATOM 828 O O . ILE A 1 98 ? -5.683 0.218 3.412 1.00 96.31 98 ILE A O 1
ATOM 832 N N . LEU A 1 99 ? -3.625 -0.563 2.998 1.00 96.12 99 LEU A N 1
ATOM 833 C CA . LEU A 1 99 ? -3.277 -0.741 4.410 1.00 96.12 99 LEU A CA 1
ATOM 834 C C . LEU A 1 99 ? -3.122 0.595 5.149 1.00 96.12 99 LEU A C 1
ATOM 836 O O . LEU A 1 99 ? -3.634 0.745 6.260 1.00 96.12 99 LEU A O 1
ATOM 840 N N . VAL A 1 100 ? -2.448 1.576 4.549 1.00 95.19 100 VAL A N 1
ATOM 841 C CA . VAL A 1 100 ? -2.235 2.897 5.157 1.00 95.19 100 VAL A CA 1
ATOM 842 C C . VAL A 1 100 ? -3.549 3.664 5.246 1.00 95.19 100 VAL A C 1
ATOM 844 O O . VAL A 1 100 ? -3.982 4.026 6.337 1.00 95.19 100 VAL A O 1
ATOM 847 N N . VAL A 1 101 ? -4.222 3.892 4.119 1.00 95.94 101 VAL A N 1
ATOM 848 C CA . VAL A 1 101 ? -5.466 4.667 4.113 1.00 95.94 101 VAL A CA 1
ATOM 849 C C . VAL A 1 101 ? -6.533 3.920 4.896 1.00 95.94 101 VAL A C 1
ATOM 851 O O . VAL A 1 101 ? -7.223 4.525 5.707 1.00 95.94 101 VAL A O 1
ATOM 854 N N . GLY A 1 102 ? -6.613 2.596 4.752 1.00 94.88 102 GLY A N 1
ATOM 855 C CA . GLY A 1 102 ? -7.582 1.802 5.488 1.00 94.88 102 GLY A CA 1
ATOM 856 C C . GLY A 1 102 ? -7.418 1.899 7.003 1.00 94.88 102 GLY A C 1
ATOM 857 O O . GLY A 1 102 ? -8.415 2.016 7.714 1.00 94.88 102 GLY A O 1
ATOM 858 N N . THR A 1 103 ? -6.188 1.902 7.528 1.00 95.06 103 THR A N 1
ATOM 859 C CA . THR A 1 103 ? -5.974 2.103 8.976 1.00 95.06 103 THR A CA 1
ATOM 860 C C . THR A 1 103 ? -6.396 3.491 9.426 1.00 95.06 103 THR A C 1
ATOM 862 O O . THR A 1 103 ? -7.081 3.617 10.443 1.00 95.06 103 THR A O 1
ATOM 865 N N . ILE A 1 104 ? -6.063 4.524 8.651 1.00 94.88 104 ILE A N 1
ATOM 866 C CA . ILE A 1 104 ? -6.506 5.898 8.908 1.00 94.88 104 ILE A CA 1
ATOM 867 C C . ILE A 1 104 ? -8.041 5.968 8.922 1.00 94.88 104 ILE A C 1
ATOM 869 O O . ILE A 1 104 ? -8.629 6.560 9.834 1.00 94.88 104 ILE A O 1
ATOM 873 N N . SER A 1 105 ? -8.707 5.310 7.973 1.00 93.75 105 SER A N 1
ATOM 874 C CA . SER A 1 105 ? -10.167 5.233 7.871 1.00 93.75 105 SER A CA 1
ATOM 875 C C . SER A 1 105 ? -10.821 4.527 9.054 1.00 93.75 105 SER A C 1
ATOM 877 O O . SER A 1 105 ? -11.897 4.937 9.481 1.00 93.75 105 SER A O 1
ATOM 879 N N . MET A 1 106 ? -10.171 3.516 9.639 1.00 91.50 106 MET A N 1
ATOM 880 C CA . MET A 1 106 ? -10.672 2.839 10.844 1.00 91.50 106 MET A CA 1
ATOM 881 C C . MET A 1 106 ? -10.695 3.748 12.078 1.00 91.50 106 MET A C 1
ATOM 883 O O . MET A 1 106 ? -11.555 3.598 12.946 1.00 91.50 106 MET A O 1
ATOM 887 N N . VAL A 1 107 ? -9.761 4.697 12.167 1.00 90.75 107 VAL A N 1
ATOM 888 C CA . VAL A 1 107 ? -9.709 5.670 13.268 1.00 90.75 107 VAL A CA 1
ATOM 889 C C . VAL A 1 107 ? -10.618 6.869 12.984 1.00 90.75 107 VAL A C 1
ATOM 891 O O . VAL A 1 107 ? -11.174 7.483 13.901 1.00 90.75 107 VAL A O 1
ATOM 894 N N . SER A 1 108 ? -10.790 7.220 11.715 1.00 89.81 108 SER A N 1
ATOM 895 C CA . SER A 1 108 ? -11.488 8.432 11.299 1.00 89.81 108 SER A CA 1
ATOM 896 C C . SER A 1 108 ? -13.010 8.284 11.397 1.00 89.81 108 SER A C 1
ATOM 898 O O . SER A 1 108 ? -13.560 7.278 10.959 1.00 89.81 108 SER A O 1
ATOM 900 N N . PRO A 1 109 ? -13.728 9.283 11.944 1.00 84.50 109 PRO A N 1
ATOM 901 C CA . PRO A 1 109 ? -15.177 9.190 12.122 1.00 84.50 109 PRO A CA 1
ATOM 902 C C . PRO A 1 109 ? -15.960 9.404 10.820 1.00 84.50 109 PRO A C 1
ATOM 904 O O . PRO A 1 109 ? -17.107 8.984 10.720 1.00 84.50 109 PRO A O 1
ATOM 907 N N . ASN A 1 110 ? -15.365 10.056 9.820 1.00 86.69 110 ASN A N 1
ATOM 908 C CA . ASN A 1 110 ? -15.979 10.290 8.519 1.00 86.69 110 ASN A CA 1
ATOM 909 C C . ASN A 1 110 ? -14.920 10.305 7.405 1.00 86.69 110 ASN A C 1
ATOM 911 O O . ASN A 1 110 ? -13.715 10.370 7.667 1.00 86.69 110 ASN A O 1
ATOM 915 N N . ILE A 1 111 ? -15.401 10.260 6.159 1.00 90.38 111 ILE A N 1
ATOM 916 C CA . ILE A 1 111 ? -14.563 10.214 4.954 1.00 90.38 111 ILE A CA 1
ATOM 917 C C . ILE A 1 111 ? -13.658 11.453 4.868 1.00 90.38 111 ILE A C 1
ATOM 919 O O . ILE A 1 111 ? -12.467 11.315 4.616 1.00 90.38 111 ILE A O 1
ATOM 923 N N . LEU A 1 112 ? -14.189 12.654 5.135 1.00 90.56 112 LEU A N 1
ATOM 924 C CA . LEU A 1 112 ? -13.437 13.912 5.020 1.00 90.56 112 LEU A CA 1
ATOM 925 C C . LEU A 1 112 ? -12.207 13.946 5.938 1.00 90.56 112 LEU A C 1
ATOM 927 O O . LEU A 1 112 ? -11.117 14.297 5.491 1.00 90.56 112 LEU A O 1
ATOM 931 N N . ILE A 1 113 ? -12.356 13.533 7.200 1.00 91.38 113 ILE A N 1
ATOM 932 C CA . ILE A 1 113 ? -11.240 13.464 8.154 1.00 91.38 113 ILE A CA 1
ATOM 933 C C . ILE A 1 113 ? -10.241 12.385 7.732 1.00 91.38 113 ILE A C 1
ATOM 935 O O . ILE A 1 113 ? -9.036 12.627 7.784 1.00 91.38 113 ILE A O 1
ATOM 939 N N . SER A 1 114 ? -10.722 11.230 7.260 1.00 93.31 114 SER A N 1
ATOM 940 C CA . SER A 1 114 ? -9.846 10.168 6.755 1.00 93.31 114 SER A CA 1
ATOM 941 C C . SER A 1 114 ? -8.972 10.658 5.604 1.00 93.31 114 SER A C 1
ATOM 943 O O . SER A 1 114 ? -7.777 10.362 5.567 1.00 93.31 114 SER A O 1
ATOM 945 N N . LEU A 1 115 ? -9.548 11.425 4.679 1.00 92.94 115 LEU A N 1
ATOM 946 C CA . LEU A 1 115 ? -8.818 11.990 3.548 1.00 92.94 115 LEU A CA 1
ATOM 947 C C . LEU A 1 115 ? -7.823 13.052 3.992 1.00 92.94 115 LEU A C 1
ATOM 949 O O . LEU A 1 115 ? -6.667 12.991 3.588 1.00 92.94 115 LEU A O 1
ATOM 953 N N . GLY A 1 116 ? -8.232 13.971 4.870 1.00 93.31 116 GLY A N 1
ATOM 954 C CA . GLY A 1 116 ? -7.339 14.997 5.407 1.00 93.31 116 GLY A CA 1
ATOM 955 C C . GLY A 1 116 ? -6.098 14.394 6.070 1.00 93.31 116 GLY A C 1
ATOM 956 O O . GLY A 1 116 ? -4.978 14.789 5.755 1.00 93.31 116 GLY A O 1
ATOM 957 N N . ILE A 1 117 ? -6.277 13.379 6.924 1.00 94.69 117 ILE A N 1
ATOM 958 C CA . ILE A 1 117 ? -5.157 12.684 7.578 1.00 94.69 117 ILE A CA 1
ATOM 959 C C . ILE A 1 117 ? -4.300 11.931 6.552 1.00 94.69 117 ILE A C 1
ATOM 961 O O . ILE A 1 117 ? -3.076 11.962 6.650 1.00 94.69 117 ILE A O 1
ATOM 965 N N . SER A 1 118 ? -4.916 11.297 5.550 1.00 94.94 118 SER A N 1
ATOM 966 C CA . SER A 1 118 ? -4.186 10.581 4.493 1.00 94.94 118 SER A CA 1
ATOM 967 C C . SER A 1 118 ? -3.311 11.524 3.663 1.00 94.94 118 SER A C 1
ATOM 969 O O . SER A 1 118 ? -2.159 11.199 3.390 1.00 94.94 118 SER A O 1
ATOM 971 N N . ILE A 1 119 ? -3.812 12.713 3.318 1.00 92.88 119 ILE A N 1
ATOM 972 C CA . ILE A 1 119 ? -3.053 13.740 2.590 1.00 92.88 119 ILE A CA 1
ATOM 973 C C . ILE A 1 119 ? -1.877 14.243 3.433 1.00 92.88 119 ILE A C 1
ATOM 975 O O . ILE A 1 119 ? -0.759 14.327 2.929 1.00 92.88 119 ILE A O 1
ATOM 979 N N . VAL A 1 120 ? -2.103 14.538 4.718 1.00 94.69 120 VAL A N 1
ATOM 980 C CA . VAL A 1 120 ? -1.033 14.971 5.635 1.00 94.69 120 VAL A CA 1
ATOM 981 C C . VAL A 1 120 ? 0.034 13.888 5.782 1.00 94.69 120 VAL A C 1
ATOM 983 O O . VAL A 1 120 ? 1.223 14.196 5.718 1.00 94.69 120 VAL A O 1
ATOM 986 N N . TYR A 1 121 ? -0.374 12.624 5.933 1.00 93.19 121 TYR A N 1
ATOM 987 C CA . TYR A 1 121 ? 0.543 11.486 5.971 1.00 93.19 121 TYR A CA 1
ATOM 988 C C . TYR A 1 121 ? 1.381 11.405 4.692 1.00 93.19 121 TYR A C 1
ATOM 990 O O . TYR A 1 121 ? 2.603 11.296 4.768 1.00 93.19 121 TYR A O 1
ATOM 998 N N . TRP A 1 122 ? 0.738 11.497 3.528 1.00 92.19 122 TRP A N 1
ATOM 999 C CA . TRP A 1 122 ? 1.412 11.397 2.240 1.00 92.19 122 TRP A CA 1
ATOM 1000 C C . TRP A 1 122 ? 2.438 12.516 2.051 1.00 92.19 122 TRP A C 1
ATOM 1002 O O . TRP A 1 122 ? 3.621 12.220 1.888 1.00 92.19 122 TRP A O 1
ATOM 1012 N N . ILE A 1 123 ? 2.035 13.782 2.197 1.00 91.50 123 ILE A N 1
ATOM 1013 C CA . ILE A 1 123 ? 2.946 14.934 2.078 1.00 91.50 123 ILE A CA 1
ATOM 1014 C C . ILE A 1 123 ? 4.091 14.822 3.092 1.00 91.50 123 ILE A C 1
ATOM 1016 O O . ILE A 1 123 ? 5.255 15.009 2.739 1.00 91.50 123 ILE A O 1
ATOM 1020 N N . GLY A 1 124 ? 3.780 14.474 4.344 1.00 91.75 124 GLY A N 1
ATOM 1021 C CA . GLY A 1 124 ? 4.784 14.291 5.389 1.00 91.75 124 GLY A CA 1
ATOM 1022 C C . GLY A 1 124 ? 5.801 13.207 5.034 1.00 91.75 124 GLY A C 1
ATOM 1023 O O . GLY A 1 124 ? 7.001 13.417 5.197 1.00 91.75 124 GLY A O 1
ATOM 1024 N N . SER A 1 125 ? 5.345 12.076 4.492 1.00 90.25 125 SER A N 1
ATOM 1025 C CA . SER A 1 125 ? 6.222 10.981 4.072 1.00 90.25 125 SER A CA 1
ATOM 1026 C C . SER A 1 125 ? 7.168 11.395 2.939 1.00 90.25 125 SER A C 1
ATOM 1028 O O . SER A 1 125 ? 8.368 11.135 3.032 1.00 90.25 125 SER A O 1
ATOM 1030 N N . VAL A 1 126 ? 6.671 12.132 1.939 1.00 89.44 126 VAL A N 1
ATOM 1031 C CA . VAL A 1 126 ? 7.474 12.659 0.823 1.00 89.44 126 VAL A CA 1
ATOM 1032 C C . VAL A 1 126 ? 8.567 13.599 1.339 1.00 89.44 126 VAL A C 1
ATOM 1034 O O . VAL A 1 126 ? 9.736 13.454 0.977 1.00 89.44 126 VAL A O 1
ATOM 1037 N N . ILE A 1 127 ? 8.212 14.530 2.234 1.00 90.25 127 ILE A N 1
ATOM 1038 C CA . ILE A 1 127 ? 9.159 15.488 2.823 1.00 90.25 127 ILE A CA 1
ATOM 1039 C C . ILE A 1 127 ? 10.238 14.763 3.636 1.00 90.25 127 ILE A C 1
ATOM 1041 O O . ILE A 1 127 ? 11.422 15.070 3.497 1.00 90.25 127 ILE A O 1
ATOM 1045 N N . LEU A 1 128 ? 9.858 13.784 4.461 1.00 89.50 128 LEU A N 1
ATOM 1046 C CA . LEU A 1 128 ? 10.808 13.034 5.287 1.00 89.50 128 LEU A CA 1
ATOM 1047 C C . LEU A 1 128 ? 11.839 12.284 4.435 1.00 89.50 128 LEU A C 1
ATOM 1049 O O . LEU A 1 128 ? 13.039 12.376 4.707 1.00 89.50 128 LEU A O 1
ATOM 1053 N N . VAL A 1 129 ? 11.400 11.593 3.377 1.00 88.62 129 VAL A N 1
ATOM 1054 C CA . VAL A 1 129 ? 12.321 10.899 2.460 1.00 88.62 129 VAL A CA 1
ATOM 1055 C C . VAL A 1 129 ? 13.231 11.892 1.735 1.00 88.62 129 VAL A C 1
ATOM 1057 O O . VAL A 1 129 ? 14.423 11.618 1.581 1.00 88.62 129 VAL A O 1
ATOM 1060 N N . ALA A 1 130 ? 12.712 13.060 1.345 1.00 87.06 130 ALA A N 1
ATOM 1061 C CA . ALA A 1 130 ? 13.501 14.102 0.692 1.00 87.06 130 ALA A CA 1
ATOM 1062 C C . ALA A 1 130 ? 14.609 14.676 1.596 1.00 87.06 130 ALA A C 1
ATOM 1064 O O . ALA A 1 130 ? 15.689 14.990 1.099 1.00 87.06 130 ALA A O 1
ATOM 1065 N N . ILE A 1 131 ? 14.377 14.777 2.911 1.00 88.88 131 ILE A N 1
ATOM 1066 C CA . ILE A 1 131 ? 15.380 15.256 3.877 1.00 88.88 131 ILE A CA 1
ATOM 1067 C C . ILE A 1 131 ? 16.519 14.245 4.034 1.00 88.88 131 ILE A C 1
ATOM 1069 O O . ILE A 1 131 ? 17.692 14.607 3.950 1.00 88.88 131 ILE A O 1
ATOM 1073 N N . ASN A 1 132 ? 16.194 12.976 4.301 1.00 85.50 132 ASN A N 1
ATOM 1074 C CA . ASN A 1 132 ? 17.211 11.943 4.474 1.00 85.50 132 ASN A CA 1
ATOM 1075 C C . ASN A 1 132 ? 16.693 10.560 4.075 1.00 85.50 132 ASN A C 1
ATOM 1077 O O . ASN A 1 132 ? 16.157 9.812 4.895 1.00 85.50 132 ASN A O 1
ATOM 1081 N N . LYS A 1 133 ? 16.957 10.184 2.822 1.00 83.75 133 LYS A N 1
ATOM 1082 C CA . LYS A 1 133 ? 16.593 8.875 2.267 1.00 83.75 133 LYS A CA 1
ATOM 1083 C C . LYS A 1 133 ? 17.168 7.680 3.037 1.00 83.75 133 LYS A C 1
ATOM 1085 O O . LYS A 1 133 ? 16.553 6.623 3.035 1.00 83.75 133 LYS A O 1
ATOM 1090 N N . ASN A 1 134 ? 18.320 7.821 3.701 1.00 82.06 134 ASN A N 1
ATOM 1091 C CA . ASN A 1 134 ? 18.962 6.695 4.388 1.00 82.06 134 ASN A CA 1
ATOM 1092 C C . ASN A 1 134 ? 18.229 6.330 5.685 1.00 82.06 134 ASN A C 1
ATOM 1094 O O . ASN A 1 134 ? 18.218 5.167 6.072 1.00 82.06 134 ASN A O 1
ATOM 1098 N N . ILE A 1 135 ? 17.623 7.319 6.348 1.00 81.44 135 ILE A N 1
ATOM 1099 C CA . ILE A 1 135 ? 16.877 7.122 7.598 1.00 81.44 135 ILE A CA 1
ATOM 1100 C C . ILE A 1 135 ? 15.385 6.950 7.301 1.00 81.44 135 ILE A C 1
ATOM 1102 O O . ILE A 1 135 ? 14.750 6.018 7.788 1.00 81.44 135 ILE A O 1
ATOM 1106 N N . PHE A 1 136 ? 14.818 7.837 6.482 1.00 85.00 136 PHE A N 1
ATOM 1107 C CA . PHE A 1 136 ? 13.379 7.901 6.236 1.00 85.00 136 PHE A CA 1
ATOM 1108 C C . PHE A 1 136 ? 12.923 7.120 5.006 1.00 85.00 136 PHE A C 1
ATOM 1110 O O . PHE A 1 136 ? 11.721 6.994 4.799 1.00 85.00 136 PHE A O 1
ATOM 1117 N N . GLY A 1 137 ? 13.835 6.539 4.219 1.00 79.44 137 GLY A N 1
ATOM 1118 C CA . GLY A 1 137 ? 13.487 5.755 3.029 1.00 79.44 137 GLY A CA 1
ATOM 1119 C C . GLY A 1 137 ? 12.579 4.555 3.317 1.00 79.44 137 GLY A C 1
ATOM 1120 O O . GLY A 1 137 ? 11.851 4.113 2.437 1.00 79.44 137 GLY A O 1
ATOM 1121 N N . ILE A 1 138 ? 12.547 4.059 4.555 1.00 83.00 138 ILE A N 1
ATOM 1122 C CA . ILE A 1 138 ? 11.612 3.000 4.954 1.00 83.00 138 ILE A CA 1
ATOM 1123 C C . ILE A 1 138 ? 10.168 3.526 5.024 1.00 83.00 138 ILE A C 1
ATOM 1125 O O . ILE A 1 138 ? 9.245 2.757 4.822 1.00 83.00 138 ILE A O 1
ATOM 1129 N N . VAL A 1 139 ? 9.937 4.820 5.272 1.00 82.88 139 VAL A N 1
ATOM 1130 C CA . VAL A 1 139 ? 8.585 5.387 5.462 1.00 82.88 139 VAL A CA 1
ATOM 1131 C C . VAL A 1 139 ? 7.787 5.432 4.156 1.00 82.88 139 VAL A C 1
ATOM 1133 O O . VAL A 1 139 ? 6.575 5.226 4.177 1.00 82.88 139 VAL A O 1
ATOM 1136 N N . ALA A 1 140 ? 8.456 5.678 3.028 1.00 84.44 140 ALA A N 1
ATOM 1137 C CA . ALA A 1 140 ? 7.848 5.651 1.701 1.00 84.44 140 ALA A CA 1
ATOM 1138 C C . ALA A 1 140 ? 8.804 4.974 0.697 1.00 84.44 140 ALA A C 1
ATOM 1140 O O . ALA A 1 140 ? 9.547 5.656 -0.017 1.00 84.44 140 ALA A O 1
ATOM 1141 N N . PRO A 1 141 ? 8.822 3.627 0.646 1.00 85.44 141 PRO A N 1
ATOM 1142 C CA . PRO A 1 141 ? 9.788 2.879 -0.161 1.00 85.44 141 PRO A CA 1
ATOM 1143 C C . PRO A 1 141 ? 9.627 3.114 -1.667 1.00 85.44 141 PRO A C 1
ATOM 1145 O O . PRO A 1 141 ? 10.624 3.165 -2.379 1.00 85.44 141 PRO A O 1
ATOM 1148 N N . PHE A 1 142 ? 8.399 3.327 -2.147 1.00 86.88 142 PHE A N 1
ATOM 1149 C CA . PHE A 1 142 ? 8.101 3.527 -3.573 1.00 86.88 142 PHE A CA 1
ATOM 1150 C C . PHE A 1 142 ? 8.207 4.990 -4.036 1.00 86.88 142 PHE A C 1
ATOM 1152 O O . PHE A 1 142 ? 7.937 5.282 -5.202 1.00 86.88 142 PHE A O 1
ATOM 1159 N N . GLU A 1 143 ? 8.578 5.911 -3.142 1.00 85.50 143 GLU A N 1
ATOM 1160 C CA . GLU A 1 143 ? 8.669 7.336 -3.464 1.00 85.50 143 GLU A CA 1
ATOM 1161 C C . GLU A 1 143 ? 9.809 7.626 -4.449 1.00 85.50 143 GLU A C 1
ATOM 1163 O O . GLU A 1 143 ? 10.864 6.990 -4.406 1.00 85.50 143 GLU A O 1
ATOM 1168 N N . ALA A 1 144 ? 9.632 8.621 -5.322 1.00 80.44 144 ALA A N 1
ATOM 1169 C CA . ALA A 1 144 ? 10.579 8.897 -6.406 1.00 80.44 144 ALA A CA 1
ATOM 1170 C C . ALA A 1 144 ? 11.977 9.331 -5.927 1.00 80.44 144 ALA A C 1
ATOM 1172 O O . ALA A 1 144 ? 12.981 9.110 -6.606 1.00 80.44 144 ALA A O 1
ATOM 1173 N N . SER A 1 145 ? 12.063 9.931 -4.738 1.00 78.75 145 SER A N 1
ATOM 1174 C CA . SER A 1 145 ? 13.329 10.305 -4.096 1.00 78.75 145 SER A CA 1
ATOM 1175 C C . SER A 1 145 ? 14.085 9.111 -3.490 1.00 78.75 145 SER A C 1
ATOM 1177 O O . SER A 1 145 ? 15.251 9.247 -3.103 1.00 78.75 145 SER A O 1
ATOM 1179 N N . ASN A 1 146 ? 13.456 7.934 -3.435 1.00 85.69 146 ASN A N 1
ATOM 1180 C CA . ASN A 1 146 ? 14.003 6.726 -2.835 1.00 85.69 146 ASN A CA 1
ATOM 1181 C C . ASN A 1 146 ? 14.865 5.909 -3.815 1.00 85.69 146 ASN A C 1
ATOM 1183 O O . ASN A 1 146 ? 14.789 6.053 -5.037 1.00 85.69 146 ASN A O 1
ATOM 1187 N N . THR A 1 147 ? 15.711 5.024 -3.286 1.00 82.50 147 THR A N 1
ATOM 1188 C CA . THR A 1 147 ? 16.606 4.180 -4.094 1.00 82.50 147 THR A CA 1
ATOM 1189 C C . THR A 1 147 ? 15.841 3.152 -4.917 1.00 82.50 147 THR A C 1
ATOM 1191 O O . THR A 1 147 ? 16.203 2.921 -6.066 1.00 82.50 147 THR A O 1
ATOM 1194 N N . MET A 1 148 ? 14.742 2.619 -4.376 1.00 84.06 148 MET A N 1
ATOM 1195 C CA . MET A 1 148 ? 13.901 1.635 -5.059 1.00 84.06 148 MET A CA 1
ATOM 1196 C C . MET A 1 148 ? 13.356 2.162 -6.391 1.00 84.06 148 MET A C 1
ATOM 1198 O O . MET A 1 148 ? 13.380 1.451 -7.390 1.00 84.06 148 MET A O 1
ATOM 1202 N N . TYR A 1 149 ? 12.895 3.415 -6.433 1.00 85.94 149 TYR A N 1
ATOM 1203 C CA . TYR A 1 149 ? 12.364 4.012 -7.658 1.00 85.94 149 TYR A CA 1
ATOM 1204 C C . TYR A 1 149 ? 13.407 4.021 -8.786 1.00 85.94 149 TYR A C 1
ATOM 1206 O O . TYR A 1 149 ? 13.109 3.647 -9.920 1.00 85.94 149 TYR A O 1
ATOM 1214 N N . ARG A 1 150 ? 14.661 4.352 -8.451 1.00 85.19 150 ARG A N 1
ATOM 1215 C CA . ARG A 1 150 ? 15.784 4.321 -9.400 1.00 85.19 150 ARG A CA 1
ATOM 1216 C C . ARG A 1 150 ? 16.141 2.904 -9.842 1.00 85.19 150 ARG A C 1
ATOM 1218 O O . ARG A 1 150 ? 16.578 2.715 -10.969 1.00 85.19 150 ARG A O 1
ATOM 1225 N N . ALA A 1 151 ? 15.988 1.907 -8.976 1.00 85.44 151 ALA A N 1
ATOM 1226 C CA . ALA A 1 151 ? 16.217 0.522 -9.370 1.00 85.44 151 ALA A CA 1
ATOM 1227 C C . ALA A 1 151 ? 15.146 0.007 -10.331 1.00 85.44 151 ALA A C 1
ATOM 1229 O O . ALA A 1 151 ? 15.481 -0.657 -11.309 1.00 85.44 151 ALA A O 1
ATOM 1230 N N . VAL A 1 152 ? 13.878 0.373 -10.119 1.00 86.56 152 VAL A N 1
ATOM 1231 C CA . VAL A 1 152 ? 12.798 0.065 -11.069 1.00 86.56 152 VAL A CA 1
ATOM 1232 C C . VAL A 1 152 ? 13.082 0.697 -12.436 1.00 86.56 152 VAL A C 1
ATOM 1234 O O . VAL A 1 152 ? 12.941 0.021 -13.451 1.00 86.56 152 VAL A O 1
ATOM 1237 N N . GLU A 1 153 ? 13.552 1.948 -12.474 1.00 88.75 153 GLU A N 1
ATOM 1238 C CA . GLU A 1 153 ? 13.966 2.622 -13.715 1.00 88.75 153 GLU A CA 1
ATOM 1239 C C . GLU A 1 153 ? 15.051 1.838 -14.469 1.00 88.75 153 GLU A C 1
ATOM 1241 O O . GLU A 1 153 ? 14.892 1.529 -15.651 1.00 88.75 153 GLU A O 1
ATOM 1246 N N . LYS A 1 154 ? 16.125 1.453 -13.770 1.00 86.75 154 LYS A N 1
ATOM 1247 C CA . LYS A 1 154 ? 17.240 0.690 -14.349 1.00 86.75 154 LYS A CA 1
ATOM 1248 C C . LYS A 1 154 ? 16.809 -0.663 -14.899 1.00 86.75 154 LYS A C 1
ATOM 1250 O O . LYS A 1 154 ? 17.270 -1.064 -15.966 1.00 86.75 154 LYS A O 1
ATOM 1255 N N . ILE A 1 155 ? 15.915 -1.361 -14.198 1.00 87.38 155 ILE A N 1
ATOM 1256 C CA . ILE A 1 155 ? 15.411 -2.663 -14.645 1.00 87.38 155 ILE A CA 1
ATOM 1257 C C . ILE A 1 155 ? 14.565 -2.513 -15.903 1.00 87.38 155 ILE A C 1
ATOM 1259 O O . ILE A 1 155 ? 14.776 -3.240 -16.871 1.00 87.38 155 ILE A O 1
ATOM 1263 N N . LEU A 1 156 ? 13.656 -1.537 -15.932 1.00 86.44 156 LEU A N 1
ATOM 1264 C CA . LEU A 1 156 ? 12.817 -1.302 -17.105 1.00 86.44 156 LEU A CA 1
ATOM 1265 C C . LEU A 1 156 ? 13.644 -0.859 -18.320 1.00 86.44 156 LEU A C 1
ATOM 1267 O O . LEU A 1 156 ? 13.327 -1.253 -19.442 1.00 86.44 156 LEU A O 1
ATOM 1271 N N . ASN A 1 157 ? 14.727 -0.110 -18.111 1.00 86.81 157 ASN A N 1
ATOM 1272 C CA . ASN A 1 157 ? 15.659 0.294 -19.168 1.00 86.81 157 ASN A CA 1
ATOM 1273 C C . ASN A 1 157 ? 16.685 -0.795 -19.544 1.00 86.81 157 ASN A C 1
ATOM 1275 O O . ASN A 1 157 ? 17.564 -0.537 -20.363 1.00 86.81 157 ASN A O 1
ATOM 1279 N N . ASN A 1 158 ? 16.569 -2.011 -18.994 1.00 82.69 158 ASN A N 1
ATOM 1280 C CA . ASN A 1 158 ? 17.489 -3.138 -19.203 1.00 82.69 158 ASN A CA 1
ATOM 1281 C C . ASN A 1 158 ? 18.951 -2.855 -18.796 1.00 82.69 158 ASN A C 1
ATOM 1283 O O . ASN A 1 158 ? 19.864 -3.558 -19.226 1.00 82.69 158 ASN A O 1
ATOM 1287 N N . GLU A 1 159 ? 19.186 -1.862 -17.936 1.00 80.25 159 GLU A N 1
ATOM 1288 C CA . GLU A 1 159 ? 20.505 -1.574 -17.355 1.00 80.25 159 GLU A CA 1
ATOM 1289 C C . GLU A 1 159 ? 20.866 -2.566 -16.236 1.00 80.25 159 GLU A C 1
ATOM 1291 O O . GLU A 1 159 ? 22.035 -2.748 -15.899 1.00 80.25 159 GLU A O 1
ATOM 1296 N N . SER A 1 160 ? 19.860 -3.224 -15.657 1.00 78.19 160 SER A N 1
ATOM 1297 C CA . SER A 1 160 ? 20.012 -4.255 -14.630 1.00 78.19 160 SER A CA 1
ATOM 1298 C C . SER A 1 160 ? 18.935 -5.326 -14.773 1.00 78.19 160 SER A C 1
ATOM 1300 O O . SER A 1 160 ? 17.772 -5.006 -14.984 1.00 78.19 160 SER A O 1
ATOM 1302 N N . THR A 1 161 ? 19.291 -6.597 -14.607 1.00 70.75 161 THR A N 1
ATOM 1303 C CA . THR A 1 161 ? 18.347 -7.720 -14.751 1.00 70.75 161 THR A CA 1
ATOM 1304 C C . THR A 1 161 ? 17.594 -8.065 -13.466 1.00 70.75 161 THR A C 1
ATOM 1306 O O . THR A 1 161 ? 16.533 -8.678 -13.530 1.00 70.75 161 THR A O 1
ATOM 1309 N N . PHE A 1 162 ? 18.109 -7.663 -12.300 1.00 73.75 162 PHE A N 1
ATOM 1310 C CA . PHE A 1 162 ? 17.536 -8.003 -10.996 1.00 73.75 162 PHE A CA 1
ATOM 1311 C C . PHE A 1 162 ? 17.521 -6.800 -10.049 1.00 73.75 162 PHE A C 1
ATOM 1313 O O . PHE A 1 162 ? 18.423 -5.963 -10.089 1.00 73.75 162 PHE A O 1
ATOM 1320 N N . MET A 1 163 ? 16.518 -6.751 -9.163 1.00 78.12 163 MET A N 1
ATOM 1321 C CA . MET A 1 163 ? 16.526 -5.835 -8.016 1.00 78.12 163 MET A CA 1
ATOM 1322 C C . MET A 1 163 ? 17.617 -6.237 -7.027 1.00 78.12 163 MET A C 1
ATOM 1324 O O . MET A 1 163 ? 17.837 -7.424 -6.767 1.00 78.12 163 MET A O 1
ATOM 1328 N N . CYS A 1 164 ? 18.266 -5.239 -6.429 1.00 81.81 164 CYS A N 1
ATOM 1329 C CA . CYS A 1 164 ? 19.249 -5.478 -5.383 1.00 81.81 164 CYS A CA 1
ATOM 1330 C C . CYS A 1 164 ? 18.572 -6.147 -4.170 1.00 81.81 164 CYS A C 1
ATOM 1332 O O . CYS A 1 164 ? 17.512 -5.689 -3.734 1.00 81.81 164 CYS A O 1
ATOM 1334 N N . PRO A 1 165 ? 19.184 -7.174 -3.548 1.00 82.81 165 PRO A N 1
ATOM 1335 C CA . PRO A 1 165 ? 18.614 -7.831 -2.367 1.00 82.81 165 PRO A CA 1
ATOM 1336 C C . PRO A 1 165 ? 18.291 -6.866 -1.219 1.00 82.81 165 PRO A C 1
ATOM 1338 O O . PRO A 1 165 ? 17.324 -7.062 -0.489 1.00 82.81 165 PRO A O 1
ATOM 1341 N N . THR A 1 166 ? 19.067 -5.791 -1.083 1.00 83.81 166 THR A N 1
ATOM 1342 C CA . THR A 1 166 ? 18.847 -4.730 -0.092 1.00 83.81 166 THR A CA 1
ATOM 1343 C C . THR A 1 166 ? 17.514 -4.006 -0.284 1.00 83.81 166 THR A C 1
ATOM 1345 O O . THR A 1 166 ? 16.848 -3.678 0.693 1.00 83.81 166 THR A O 1
ATOM 1348 N N . GLU A 1 167 ? 17.082 -3.791 -1.524 1.00 83.94 167 GLU A N 1
ATOM 1349 C CA . GLU A 1 167 ? 15.810 -3.130 -1.836 1.00 83.94 167 GLU A CA 1
ATOM 1350 C C . GLU A 1 167 ? 14.631 -4.047 -1.533 1.00 83.94 167 GLU A C 1
ATOM 1352 O O . GLU A 1 167 ? 13.647 -3.613 -0.939 1.00 83.94 167 GLU A O 1
ATOM 1357 N N . ILE A 1 168 ? 14.772 -5.338 -1.843 1.00 86.50 168 ILE A N 1
ATOM 1358 C CA . ILE A 1 168 ? 13.786 -6.362 -1.487 1.00 86.50 168 ILE A CA 1
ATOM 1359 C C . ILE A 1 168 ? 13.617 -6.419 0.037 1.00 86.50 168 ILE A C 1
ATOM 1361 O O . ILE A 1 168 ? 12.492 -6.385 0.535 1.00 86.50 168 ILE A O 1
ATOM 1365 N N . ILE A 1 169 ? 14.722 -6.436 0.791 1.00 86.69 169 ILE A N 1
ATOM 1366 C CA . ILE A 1 169 ? 14.698 -6.422 2.261 1.00 86.69 169 ILE A CA 1
ATOM 1367 C C . ILE A 1 169 ? 14.013 -5.156 2.794 1.00 86.69 169 ILE A C 1
ATOM 1369 O O . ILE A 1 169 ? 13.230 -5.246 3.739 1.00 86.69 169 ILE A O 1
ATOM 1373 N N . ASN A 1 170 ? 14.254 -3.991 2.188 1.00 87.75 170 ASN A N 1
ATOM 1374 C CA . ASN A 1 170 ? 13.610 -2.736 2.589 1.00 87.75 170 ASN A CA 1
ATOM 1375 C C . ASN A 1 170 ? 12.092 -2.752 2.357 1.00 87.75 170 ASN A C 1
ATOM 1377 O O . ASN A 1 170 ? 11.338 -2.276 3.202 1.00 87.75 170 ASN A O 1
ATOM 1381 N N . ILE A 1 171 ? 11.625 -3.329 1.249 1.00 90.62 171 ILE A N 1
ATOM 1382 C CA . ILE A 1 171 ? 10.188 -3.475 0.973 1.00 90.62 171 ILE A CA 1
ATOM 1383 C C . ILE A 1 171 ? 9.551 -4.436 1.978 1.00 90.62 171 ILE A C 1
ATOM 1385 O O . ILE A 1 171 ? 8.512 -4.133 2.564 1.00 90.62 171 ILE A O 1
ATOM 1389 N N . VAL A 1 172 ? 10.177 -5.592 2.206 1.00 91.06 172 VAL A N 1
ATOM 1390 C CA . VAL A 1 172 ? 9.667 -6.589 3.155 1.00 91.06 172 VAL A CA 1
ATOM 1391 C C . VAL A 1 172 ? 9.621 -6.008 4.569 1.00 91.06 172 VAL A C 1
ATOM 1393 O O . VAL A 1 172 ? 8.601 -6.137 5.245 1.00 91.06 172 VAL A O 1
ATOM 1396 N N . SER A 1 173 ? 10.679 -5.320 5.008 1.00 90.50 173 SER A N 1
ATOM 1397 C CA . SER A 1 173 ? 10.720 -4.690 6.331 1.00 90.50 173 SER A CA 1
ATOM 1398 C C . SER A 1 173 ? 9.672 -3.586 6.476 1.00 90.50 173 SER A C 1
ATOM 1400 O O . SER A 1 173 ? 9.011 -3.518 7.514 1.00 90.50 173 SER A O 1
ATOM 1402 N N . PHE A 1 174 ? 9.434 -2.794 5.425 1.00 92.94 174 PHE A N 1
ATOM 1403 C CA . PHE A 1 174 ? 8.345 -1.822 5.392 1.00 92.94 174 PHE A CA 1
ATOM 1404 C C . PHE A 1 174 ? 6.979 -2.479 5.605 1.00 92.94 174 PHE A C 1
ATOM 1406 O O . PHE A 1 174 ? 6.230 -2.041 6.477 1.00 92.94 174 PHE A O 1
ATOM 1413 N N . PHE A 1 175 ? 6.653 -3.548 4.870 1.00 94.81 175 PHE A N 1
ATOM 1414 C CA . PHE A 1 175 ? 5.367 -4.228 5.044 1.00 94.81 175 PHE A CA 1
ATOM 1415 C C . PHE A 1 175 ? 5.228 -4.857 6.429 1.00 94.81 175 PHE A C 1
ATOM 1417 O O . PHE A 1 175 ? 4.166 -4.741 7.036 1.00 94.81 175 PHE A O 1
ATOM 1424 N N . VAL A 1 176 ? 6.289 -5.461 6.972 1.00 93.69 176 VAL A N 1
ATOM 1425 C CA . VAL A 1 176 ? 6.284 -5.991 8.346 1.00 93.69 176 VAL A CA 1
ATOM 1426 C C . VAL A 1 176 ? 5.969 -4.882 9.354 1.00 93.69 176 VAL A C 1
ATOM 1428 O O . VAL A 1 176 ? 5.067 -5.042 10.177 1.00 93.69 176 VAL A O 1
ATOM 1431 N N . LEU A 1 177 ? 6.644 -3.733 9.261 1.00 93.75 177 LEU A N 1
ATOM 1432 C CA . LEU A 1 177 ? 6.370 -2.574 10.115 1.00 93.75 177 LEU A CA 1
ATOM 1433 C C . LEU A 1 177 ? 4.940 -2.057 9.932 1.00 93.75 177 LEU A C 1
ATOM 1435 O O . LEU A 1 177 ? 4.257 -1.779 10.917 1.00 93.75 177 LEU A O 1
ATOM 1439 N N . LEU A 1 178 ? 4.460 -1.981 8.692 1.00 94.56 178 LEU A N 1
ATOM 1440 C CA . LEU A 1 178 ? 3.109 -1.538 8.371 1.00 94.56 178 LEU A CA 1
ATOM 1441 C C . LEU A 1 178 ? 2.048 -2.464 8.982 1.00 94.56 178 LEU A C 1
ATOM 1443 O O . LEU A 1 178 ? 1.088 -1.970 9.570 1.00 94.56 178 LEU A O 1
ATOM 1447 N N . PHE A 1 179 ? 2.231 -3.786 8.929 1.00 94.12 179 PHE A N 1
ATOM 1448 C CA . PHE A 1 179 ? 1.338 -4.750 9.584 1.00 94.12 179 PHE A CA 1
ATOM 1449 C C . PHE A 1 179 ? 1.372 -4.642 11.115 1.00 94.12 179 PHE A C 1
ATOM 1451 O O . PHE A 1 179 ? 0.323 -4.752 11.760 1.00 94.12 179 PHE A O 1
ATOM 1458 N N . ILE A 1 180 ? 2.542 -4.386 11.710 1.00 94.25 180 ILE A N 1
ATOM 1459 C CA . ILE A 1 180 ? 2.672 -4.150 13.157 1.00 94.25 180 ILE A CA 1
ATOM 1460 C C . ILE A 1 180 ? 1.895 -2.891 13.555 1.00 94.25 180 ILE A C 1
ATOM 1462 O O . ILE A 1 180 ? 1.044 -2.948 14.445 1.00 94.25 180 ILE A O 1
ATOM 1466 N N . VAL A 1 181 ? 2.131 -1.770 12.867 1.00 94.00 181 VAL A N 1
ATOM 1467 C CA . VAL A 1 181 ? 1.432 -0.498 13.110 1.00 94.00 181 VAL A CA 1
ATOM 1468 C C . VAL A 1 181 ? -0.074 -0.673 12.934 1.00 94.00 181 VAL A C 1
ATOM 1470 O O . VAL A 1 181 ? -0.843 -0.276 13.807 1.00 94.00 181 VAL A O 1
ATOM 1473 N N . ASN A 1 182 ? -0.499 -1.331 11.855 1.00 94.69 182 ASN A N 1
ATOM 1474 C CA . ASN A 1 182 ? -1.897 -1.650 11.587 1.00 94.69 182 ASN A CA 1
ATOM 1475 C C . ASN A 1 182 ? -2.533 -2.409 12.758 1.00 94.69 182 ASN A C 1
ATOM 1477 O O . ASN A 1 182 ? -3.555 -1.987 13.299 1.00 94.69 182 ASN A O 1
ATOM 1481 N N . THR A 1 183 ? -1.874 -3.470 13.222 1.00 93.06 183 THR A N 1
ATOM 1482 C CA . THR A 1 183 ? -2.353 -4.287 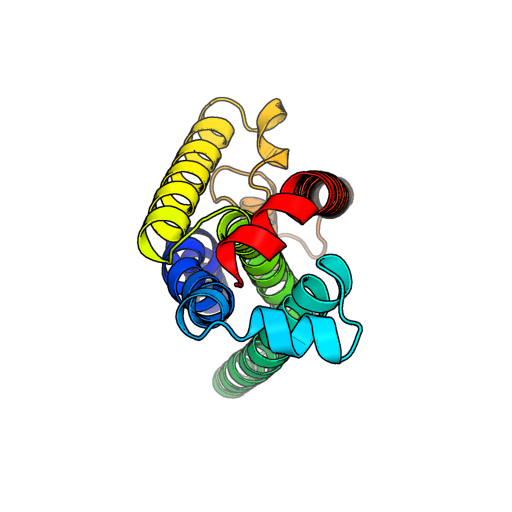14.339 1.00 93.06 183 THR A CA 1
ATOM 1483 C C . THR A 1 183 ? -2.497 -3.463 15.618 1.00 93.06 183 THR A C 1
ATOM 1485 O O . THR A 1 183 ? -3.539 -3.533 16.273 1.00 93.06 183 THR A O 1
ATOM 1488 N N . ILE A 1 184 ? -1.501 -2.635 15.955 1.00 94.75 184 ILE A N 1
ATOM 1489 C CA . ILE A 1 184 ? -1.542 -1.747 17.127 1.00 94.75 184 ILE A CA 1
ATOM 1490 C C . ILE A 1 184 ? -2.714 -0.764 17.016 1.00 94.75 184 ILE A C 1
ATOM 1492 O O . ILE A 1 184 ? -3.506 -0.634 17.952 1.00 94.75 184 ILE A O 1
ATOM 1496 N N . VAL A 1 185 ? -2.875 -0.109 15.865 1.00 94.25 185 VAL A N 1
ATOM 1497 C CA . VAL A 1 185 ? -3.958 0.856 15.630 1.00 94.25 185 VAL A CA 1
ATOM 1498 C C . VAL A 1 185 ? -5.329 0.188 15.753 1.00 94.25 185 VAL A C 1
ATOM 1500 O O . VAL A 1 185 ? -6.214 0.734 16.417 1.00 94.25 185 VAL A O 1
ATOM 1503 N N . LEU A 1 186 ? -5.516 -1.008 15.1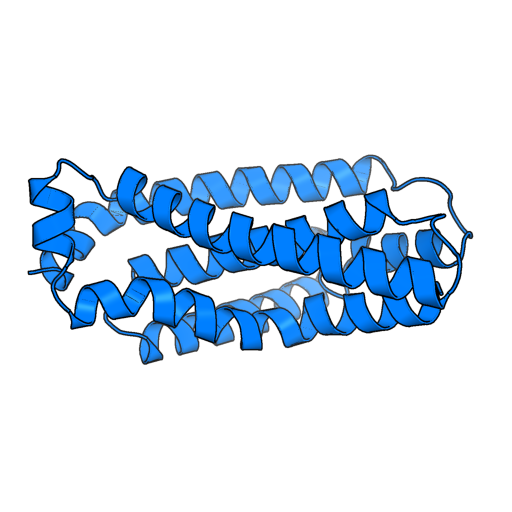89 1.00 93.19 186 LEU A N 1
ATOM 1504 C CA . LEU A 1 186 ? -6.765 -1.765 15.311 1.00 93.19 186 LEU A CA 1
ATOM 1505 C C . LEU A 1 186 ? -7.052 -2.179 16.761 1.00 93.19 186 LEU A C 1
ATOM 1507 O O . LEU A 1 186 ? -8.194 -2.070 17.211 1.00 93.19 186 LEU A O 1
ATOM 1511 N N . LEU A 1 187 ? -6.039 -2.606 17.525 1.00 91.94 187 LEU A N 1
ATOM 1512 C CA . LEU A 1 187 ? -6.198 -2.922 18.951 1.00 91.94 187 LEU A CA 1
ATOM 1513 C C . LEU A 1 187 ? -6.711 -1.709 19.734 1.00 91.94 187 LEU A C 1
ATOM 1515 O O . LEU A 1 187 ? -7.701 -1.823 20.463 1.00 91.94 187 LEU A O 1
ATOM 1519 N N . LEU A 1 188 ? -6.081 -0.549 19.541 1.00 91.31 188 LEU A N 1
ATOM 1520 C CA . LEU A 1 188 ? -6.455 0.702 20.206 1.00 91.31 188 LEU A CA 1
ATOM 1521 C C . LEU A 1 188 ? -7.836 1.207 19.756 1.00 91.31 188 LEU A C 1
ATOM 1523 O O . LEU A 1 188 ? -8.580 1.795 20.543 1.00 91.31 188 LEU A O 1
ATOM 1527 N N . SER A 1 189 ? -8.220 0.919 18.513 1.00 88.69 189 SER A N 1
ATOM 1528 C CA . SER A 1 189 ? -9.469 1.396 17.915 1.00 88.69 189 SER A CA 1
ATOM 1529 C C . SER A 1 189 ? -10.692 0.542 18.246 1.00 88.69 189 SER A C 1
ATOM 1531 O O . SER A 1 189 ? -11.804 0.974 17.961 1.00 88.69 189 SER A O 1
ATOM 1533 N N . ARG A 1 190 ? -10.550 -0.620 18.905 1.00 86.06 190 ARG A N 1
ATOM 1534 C CA . ARG A 1 190 ? -11.668 -1.540 19.229 1.00 86.06 190 ARG A CA 1
ATOM 1535 C C . ARG A 1 190 ? -12.886 -0.849 19.846 1.00 86.06 190 ARG A C 1
ATOM 1537 O O . ARG A 1 190 ? -14.007 -1.026 19.377 1.00 86.06 190 ARG A O 1
ATOM 1544 N N . LYS A 1 191 ? -12.672 -0.057 20.902 1.00 83.06 191 LYS A N 1
ATOM 1545 C CA . LYS A 1 191 ? -13.761 0.645 21.608 1.00 83.06 191 LYS A CA 1
ATOM 1546 C C . LYS A 1 191 ? -14.382 1.739 20.738 1.00 83.06 191 LYS A C 1
ATOM 1548 O O . LYS A 1 191 ? -15.593 1.936 20.753 1.00 83.06 191 LYS A O 1
ATOM 1553 N N . ARG A 1 192 ? -13.544 2.442 19.976 1.00 82.88 192 ARG A N 1
ATOM 1554 C CA . ARG A 1 192 ? -13.948 3.546 19.103 1.00 82.88 192 ARG A CA 1
ATOM 1555 C C . ARG A 1 192 ? -14.758 3.051 17.906 1.00 82.88 192 ARG A C 1
ATOM 1557 O O . ARG A 1 192 ? -15.799 3.626 17.624 1.00 82.88 192 ARG A O 1
ATOM 1564 N N . TRP A 1 193 ? -14.330 1.962 17.277 1.00 82.12 193 TRP A N 1
ATOM 1565 C CA . TRP A 1 193 ? -15.024 1.308 16.168 1.00 82.12 193 TRP A CA 1
ATOM 1566 C C . TRP A 1 193 ? -16.474 0.961 16.527 1.00 82.12 193 TRP A C 1
ATOM 1568 O O . TRP A 1 193 ? -17.389 1.287 15.777 1.00 82.12 193 TRP A O 1
ATOM 1578 N N . LEU A 1 194 ? -16.699 0.414 17.727 1.00 80.44 194 LEU A N 1
ATOM 1579 C CA . LEU A 1 194 ? -18.049 0.150 18.231 1.00 80.44 194 LEU A CA 1
ATOM 1580 C C . LEU A 1 194 ? -18.858 1.431 18.459 1.00 80.44 194 LEU A C 1
ATOM 1582 O O . LEU A 1 194 ? -20.037 1.462 18.139 1.00 80.44 194 LEU A O 1
ATOM 1586 N N . LYS A 1 195 ? -18.233 2.482 19.000 1.00 81.25 195 LYS A N 1
ATOM 1587 C CA . LYS A 1 195 ? -18.912 3.751 19.295 1.00 81.25 195 LYS A CA 1
ATOM 1588 C C . LYS A 1 195 ? -19.327 4.511 18.032 1.00 81.25 195 LYS A C 1
ATOM 1590 O O . LYS A 1 195 ? -20.348 5.178 18.050 1.00 81.25 195 LYS A O 1
ATOM 1595 N N . ILE A 1 196 ? -18.523 4.448 16.973 1.00 73.12 196 ILE A N 1
ATOM 1596 C CA . ILE A 1 196 ? -18.820 5.111 15.691 1.00 73.12 196 ILE A CA 1
ATOM 1597 C C . ILE A 1 196 ? -19.855 4.302 14.892 1.00 73.12 196 ILE A C 1
ATOM 1599 O O . ILE A 1 196 ? -20.595 4.861 14.093 1.00 73.12 196 ILE A O 1
ATOM 1603 N N . GLY A 1 197 ? -19.899 2.984 15.101 1.00 62.81 197 GLY A N 1
ATOM 1604 C CA . GLY A 1 197 ? -20.747 2.061 14.356 1.00 62.81 197 GLY A CA 1
ATOM 1605 C C . GLY A 1 197 ? -22.160 1.806 14.895 1.00 62.81 197 GLY A C 1
ATOM 1606 O O . GLY A 1 197 ? -22.899 1.069 14.242 1.00 62.81 197 GLY A O 1
ATOM 1607 N N . MET A 1 198 ? -22.517 2.357 16.061 1.00 62.12 198 MET A N 1
ATOM 1608 C CA . MET A 1 198 ? -23.855 2.295 16.683 1.00 62.12 198 MET A CA 1
ATOM 1609 C C . MET A 1 198 ? -24.556 3.654 16.553 1.00 62.12 198 MET A C 1
ATOM 1611 O O . MET A 1 198 ? -25.740 3.709 16.135 1.00 62.12 198 MET A O 1
#

Organism: Staphylococcus aureus (NCBI:txid1280)

Sequence (198 aa):
YSQFFFSSYTVATQLGFLLFSFVIAYFINKEYSNKNILFYKLIGDNIFTFFYKKVAVLFFECLVFIILSITIISIIYSDFS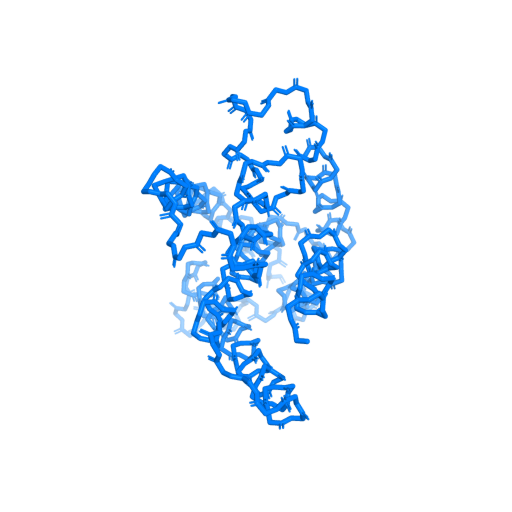HYLLLIILFSLVILQYILVVGTISMVSPNILISLGISIVYWIGSVILVAINKNIFGIVAPFEASNTMYRAVEKILNNESTFMCPTEIINIVSFFVLLFIVNTIVLLLSRKRWLKIGM

Radius of gyration: 18.03 Å; chains: 1; bounding box: 45×28×50 Å

pLDDT: mean 88.91, std 5.92, range [62.12, 96.62]

Foldseek 3Di:
DLVVLLVVLQCCQQVVLLVVLLVLLCLLLVLLVVLCVVVCVVVVDALVNVLVVSLVVQLVVVLVVQLVVLVVVCVVVVHCLCVVVSSVSSSLSSSVSNLVLSLLSLQDLHSVSSSVVSVVLSVVLLVQCVVPVVVSCLSRVSHCSHPNSVQSSCCSVVVDVDDDVVSVVSSVVSVVVSVVVSVVSSVVSRVVSVVSSD